Protein AF-A0A7S0TXK6-F1 (afdb_monomer_lite)

Secondary structure (DSSP, 8-state):
--TT-HHHHHHHHHHHHHHHGGG-STTTGGGTHHHHHHHHHHHHHTT-S-HHHHHHHHHHHHHHHHHTT-HHHHHHHHHHHHH------TTT-BTTB-TTHHHHHHHHHHHHHHH-SS---SSHHHHHHHHHHHHHH--SHHHHHHHHHHHHHHHHTS-SS----GGGS-PPSSS----HHHHHHHHHHHHHHHHHHHHHHHHHTT-HHHHHHTT-

Radius of gyration: 19.56 Å; chains: 1; bounding box: 46×34×60 Å

pLDDT: mean 80.35, std 15.31, range [40.53, 96.5]

Sequence (216 aa):
AGGDDPDVVHQVSALAWNLALPVMQPNIRKKAKRVLQSCAKALEDIFSPMHQLRAHLHLEVARCDVADDLYAAASSQVSKGLALDYEADPESVVEYRRPLDKHLNPLQKKLSMKMSLYAAPERPEDKAMLVIEQAREAKEPTLRGTLLERAVGMLIKVGPAADRPAEEIKTPELKEEVDPVFLERGVRKERAMLWADIALISWRSHLSRITRQAAE

Organism: Hemiselmis andersenii (NCBI:txid464988)

Foldseek 3Di:
DCLPPVVVLVVQLVVLVVVLVVQLPLVRLLVSLVVLVVSLVSCVVNVHLVLVSNLVSLLSNLSNCVVVVVLVSSLVSLVSSVPGDDDADPVCQDLVDGNSSVVSVVSNLVSVVSPCPDDDDPDLLSVLVVLLVVLVVDPDLVSNVVSLVVSLVSLVPDDQQDDDDPVPPPPPPPDDDDDVVSSNVVSVVSSLVSLVSSLVSCVVSVVVVSNVSSVD

InterPro domains:
  IPR039586 Cilia- and flagella-associated protein 46 [PTHR15977] (5-142)

Structure (mmCIF, N/CA/C/O backbone):
data_AF-A0A7S0TXK6-F1
#
_entry.id   AF-A0A7S0TXK6-F1
#
loop_
_atom_site.group_PDB
_atom_site.id
_atom_site.type_symbol
_atom_site.label_atom_id
_atom_site.label_alt_id
_atom_site.label_comp_id
_atom_site.label_asym_id
_atom_site.label_entity_id
_atom_site.label_seq_id
_atom_site.pdbx_PDB_ins_code
_atom_site.Cartn_x
_atom_site.Cartn_y
_atom_site.Cartn_z
_atom_site.occupancy
_atom_site.B_iso_or_equiv
_atom_site.auth_seq_id
_atom_site.auth_comp_id
_atom_site.auth_asym_id
_atom_site.auth_atom_id
_atom_site.pdbx_PDB_model_num
ATOM 1 N N . ALA A 1 1 ? 8.865 -11.551 -34.795 1.00 40.53 1 ALA A N 1
ATOM 2 C CA . ALA A 1 1 ? 8.458 -10.170 -34.475 1.00 40.53 1 ALA A CA 1
ATOM 3 C C . ALA A 1 1 ? 7.902 -10.213 -33.060 1.00 40.53 1 ALA A C 1
ATOM 5 O O . ALA A 1 1 ? 6.790 -10.669 -32.875 1.00 40.53 1 ALA A O 1
ATOM 6 N N . GLY A 1 2 ? 8.706 -10.097 -32.013 1.00 47.16 2 GLY A N 1
ATOM 7 C CA . GLY A 1 2 ? 9.560 -8.961 -31.666 1.00 47.16 2 GLY A CA 1
ATOM 8 C C . GLY A 1 2 ? 9.078 -8.481 -30.293 1.00 47.16 2 GLY A C 1
ATOM 9 O O . GLY A 1 2 ? 8.601 -7.366 -30.173 1.00 47.16 2 GLY A O 1
ATOM 10 N N . GLY A 1 3 ? 9.052 -9.391 -29.310 1.00 51.53 3 GLY A N 1
ATOM 11 C CA . GLY A 1 3 ? 8.580 -9.103 -27.947 1.00 51.53 3 GLY A CA 1
ATOM 12 C C . GLY A 1 3 ? 9.578 -8.298 -27.111 1.00 51.53 3 GLY A C 1
ATOM 13 O O . GLY A 1 3 ? 9.233 -7.886 -26.012 1.00 51.53 3 GLY A O 1
ATOM 14 N N . ASP A 1 4 ? 10.772 -8.062 -27.659 1.00 60.31 4 ASP A N 1
ATOM 15 C CA . ASP A 1 4 ? 11.868 -7.327 -27.025 1.00 60.31 4 ASP A CA 1
ATOM 16 C C . ASP A 1 4 ? 11.974 -5.876 -27.514 1.00 60.31 4 ASP A C 1
ATOM 18 O O . ASP A 1 4 ? 12.939 -5.198 -27.180 1.00 60.31 4 ASP A O 1
ATOM 22 N N . ASP A 1 5 ? 11.024 -5.393 -28.326 1.00 86.75 5 ASP A N 1
ATOM 23 C CA . ASP A 1 5 ? 10.971 -3.973 -28.673 1.00 86.75 5 ASP A CA 1
ATOM 24 C C . ASP A 1 5 ? 10.485 -3.179 -27.443 1.00 86.75 5 ASP A C 1
ATOM 26 O O . ASP A 1 5 ? 9.323 -3.345 -27.036 1.00 86.75 5 ASP A O 1
ATOM 30 N N . PRO A 1 6 ? 11.338 -2.334 -26.825 1.00 89.06 6 PRO A N 1
ATOM 31 C CA . PRO A 1 6 ? 10.972 -1.575 -25.633 1.00 89.06 6 PRO A CA 1
ATOM 32 C C . PRO A 1 6 ? 9.721 -0.720 -25.850 1.00 89.06 6 PRO A C 1
ATOM 34 O O . PRO A 1 6 ? 8.909 -0.577 -24.934 1.00 89.06 6 PRO A O 1
ATOM 37 N N . ASP A 1 7 ? 9.511 -0.211 -27.067 1.00 91.06 7 ASP A N 1
ATOM 38 C CA . ASP A 1 7 ? 8.360 0.631 -27.390 1.00 91.06 7 ASP A CA 1
ATOM 39 C C . ASP A 1 7 ? 7.051 -0.158 -27.359 1.00 91.06 7 ASP A C 1
ATOM 41 O O . ASP A 1 7 ? 6.032 0.331 -26.862 1.00 91.06 7 ASP A O 1
ATOM 45 N N . VAL A 1 8 ? 7.080 -1.415 -27.807 1.00 92.75 8 VAL A N 1
ATOM 46 C CA . VAL A 1 8 ? 5.922 -2.311 -27.727 1.00 92.75 8 VAL A CA 1
ATOM 47 C C . VAL A 1 8 ? 5.604 -2.627 -26.267 1.00 92.75 8 VAL A C 1
ATOM 49 O O . VAL A 1 8 ? 4.441 -2.557 -25.864 1.00 92.75 8 VAL A O 1
ATOM 52 N N . VAL A 1 9 ? 6.618 -2.912 -25.443 1.00 94.31 9 VAL A N 1
ATOM 53 C CA . VAL A 1 9 ? 6.431 -3.179 -24.006 1.00 94.31 9 VAL A CA 1
ATOM 54 C C . VAL A 1 9 ? 5.837 -1.963 -23.290 1.00 94.31 9 VAL A C 1
ATOM 56 O O . VAL A 1 9 ? 4.902 -2.116 -22.494 1.00 94.31 9 VAL A O 1
ATOM 59 N N . HIS A 1 10 ? 6.316 -0.756 -23.601 1.00 95.12 10 HIS A N 1
ATOM 60 C CA . HIS A 1 10 ? 5.776 0.497 -23.075 1.00 95.12 10 HIS A CA 1
ATOM 61 C C . HIS A 1 10 ? 4.300 0.689 -23.445 1.00 95.12 10 HIS A C 1
ATOM 63 O O . HIS A 1 10 ? 3.461 0.891 -22.562 1.00 95.12 10 HIS A O 1
ATOM 69 N N . GLN A 1 11 ? 3.959 0.572 -24.732 1.00 94.81 11 GLN A N 1
ATOM 70 C CA . GLN A 1 11 ? 2.591 0.767 -25.221 1.00 94.81 11 GLN A CA 1
ATOM 71 C C . GLN A 1 11 ? 1.622 -0.263 -24.640 1.00 94.81 11 GLN A C 1
ATOM 73 O O . GLN A 1 11 ? 0.558 0.100 -24.136 1.00 94.81 11 GLN A O 1
ATOM 78 N N . VAL A 1 12 ? 1.997 -1.546 -24.662 1.00 95.31 12 VAL A N 1
ATOM 79 C CA . VAL A 1 12 ? 1.166 -2.629 -24.123 1.00 95.31 12 VAL A CA 1
ATOM 80 C C . VAL A 1 12 ? 0.936 -2.434 -22.630 1.00 95.31 12 VAL A C 1
ATOM 82 O O . VAL A 1 12 ? -0.191 -2.591 -22.166 1.00 95.31 12 VAL A O 1
ATOM 85 N N . SER A 1 13 ? 1.964 -2.041 -21.875 1.00 95.81 13 SER A N 1
ATOM 86 C CA . SER A 1 13 ? 1.829 -1.817 -20.434 1.00 95.81 13 SER A CA 1
ATOM 87 C C . SER A 1 13 ? 0.944 -0.613 -20.108 1.00 95.81 13 SER A C 1
ATOM 89 O O . SER A 1 13 ? 0.106 -0.700 -19.208 1.00 95.81 13 SER A O 1
ATOM 91 N N . ALA A 1 14 ? 1.063 0.485 -20.860 1.00 95.88 14 ALA A N 1
ATOM 92 C CA . ALA A 1 14 ? 0.196 1.653 -20.706 1.00 95.88 14 ALA A CA 1
ATOM 93 C C . ALA A 1 14 ? -1.269 1.331 -21.055 1.00 95.88 14 ALA A C 1
ATOM 95 O O . ALA A 1 14 ? -2.188 1.692 -20.316 1.00 95.88 14 ALA A O 1
ATOM 96 N N . LEU A 1 15 ? -1.501 0.593 -22.146 1.00 95.50 15 LEU A N 1
ATOM 97 C CA . LEU A 1 15 ? -2.835 0.132 -22.538 1.00 95.50 15 LEU A CA 1
ATOM 98 C C . LEU A 1 15 ? -3.430 -0.822 -21.500 1.00 95.50 15 LEU A C 1
ATOM 100 O O . LEU A 1 15 ? -4.584 -0.657 -21.108 1.00 95.50 15 LEU A O 1
ATOM 104 N N . ALA A 1 16 ? -2.646 -1.788 -21.021 1.00 94.94 16 ALA A N 1
ATOM 105 C CA . ALA A 1 16 ? -3.070 -2.730 -19.993 1.00 94.94 16 ALA A CA 1
ATOM 106 C C . ALA A 1 16 ? -3.476 -2.015 -18.699 1.00 94.94 16 ALA A C 1
ATOM 108 O O . ALA A 1 16 ? -4.497 -2.362 -18.107 1.00 94.94 16 ALA A O 1
ATOM 109 N N . TRP A 1 17 ? -2.724 -0.989 -18.289 1.00 95.94 17 TRP A N 1
ATOM 110 C CA . TRP A 1 17 ? -3.083 -0.150 -17.148 1.00 95.94 17 TRP A CA 1
ATOM 111 C C . TRP A 1 17 ? -4.426 0.557 -17.357 1.00 95.94 17 TRP A C 1
ATOM 113 O O . TRP A 1 17 ? -5.322 0.424 -16.522 1.00 95.94 17 TRP A O 1
ATOM 123 N N . ASN A 1 18 ? -4.607 1.229 -18.496 1.00 94.81 18 ASN A N 1
ATOM 124 C CA . ASN A 1 18 ? -5.843 1.952 -18.806 1.00 94.81 18 ASN A CA 1
ATOM 125 C C . ASN A 1 18 ? -7.066 1.023 -18.867 1.00 94.81 18 ASN A C 1
ATOM 127 O O . ASN A 1 18 ? -8.121 1.350 -18.324 1.00 94.81 18 ASN A O 1
ATOM 131 N N . LEU A 1 19 ? -6.917 -0.163 -19.464 1.00 92.38 19 LEU A N 1
ATOM 132 C CA . LEU A 1 19 ? -7.968 -1.185 -19.515 1.00 92.38 19 LEU A CA 1
ATOM 133 C C . LEU A 1 19 ? -8.274 -1.791 -18.141 1.00 92.38 19 LEU A C 1
ATOM 135 O O . LEU A 1 19 ? -9.387 -2.264 -17.910 1.00 92.38 19 LEU A O 1
ATOM 139 N N . ALA A 1 20 ? -7.307 -1.783 -17.224 1.00 91.75 20 ALA A N 1
ATOM 140 C CA . ALA A 1 20 ? -7.488 -2.307 -15.881 1.00 91.75 20 ALA A CA 1
ATOM 141 C C . ALA A 1 20 ? -8.202 -1.323 -14.936 1.00 91.75 20 ALA A C 1
ATOM 143 O O . ALA A 1 20 ? -8.824 -1.783 -13.978 1.00 91.75 20 ALA A O 1
ATOM 144 N N . LEU A 1 21 ? -8.176 -0.006 -15.192 1.00 90.62 21 LEU A N 1
ATOM 145 C CA . LEU A 1 21 ? -8.776 1.008 -14.304 1.00 90.62 21 LEU A CA 1
ATOM 146 C C . LEU A 1 21 ? -10.229 0.692 -13.883 1.00 90.62 21 LEU A C 1
ATOM 148 O O . LEU A 1 21 ? -10.510 0.733 -12.681 1.00 90.62 21 LEU A O 1
ATOM 152 N N . PRO A 1 22 ? -11.155 0.298 -14.787 1.00 86.62 22 PRO A N 1
ATOM 153 C CA . PRO A 1 22 ? -12.538 -0.001 -14.406 1.00 86.62 22 PRO A CA 1
ATOM 154 C C . PRO A 1 22 ? -12.667 -1.223 -13.489 1.00 86.62 22 PRO A C 1
ATOM 156 O O . PRO A 1 22 ? -13.607 -1.319 -12.699 1.00 86.62 22 PRO A O 1
ATOM 159 N N . VAL A 1 23 ? -11.725 -2.167 -13.577 1.00 86.50 23 VAL A N 1
ATOM 160 C CA . VAL A 1 23 ? -11.752 -3.428 -12.825 1.00 86.50 23 VAL A CA 1
ATOM 161 C C . VAL A 1 23 ? -10.917 -3.386 -11.543 1.00 86.50 23 VAL A C 1
ATOM 163 O O . VAL A 1 23 ? -10.874 -4.378 -10.825 1.00 86.50 23 VAL A O 1
ATOM 166 N N . MET A 1 24 ? -10.314 -2.247 -11.186 1.00 82.62 24 MET A N 1
ATOM 167 C CA . MET A 1 24 ? -9.558 -2.071 -9.930 1.00 82.62 24 MET A CA 1
ATOM 168 C C . MET A 1 24 ? -10.437 -1.931 -8.672 1.00 82.62 24 MET A C 1
ATOM 170 O O . MET A 1 24 ? -9.929 -1.696 -7.567 1.00 82.62 24 MET A O 1
ATOM 174 N N . GLN A 1 25 ? -11.753 -2.104 -8.804 1.00 83.31 25 GLN A N 1
ATOM 175 C CA . GLN A 1 25 ? -12.687 -2.134 -7.680 1.00 83.31 25 GLN A CA 1
ATOM 176 C C . GLN A 1 25 ? -12.426 -3.358 -6.774 1.00 83.31 25 GLN A C 1
ATOM 178 O O . GLN A 1 25 ? -12.105 -4.435 -7.284 1.00 83.31 25 GLN A O 1
ATOM 183 N N . PRO A 1 26 ? -12.577 -3.249 -5.436 1.00 76.56 26 PRO A N 1
ATOM 184 C CA . PRO A 1 26 ? -12.181 -4.303 -4.489 1.00 76.56 26 PRO A CA 1
ATOM 185 C C . PRO A 1 26 ? -12.750 -5.704 -4.772 1.00 76.56 26 PRO A C 1
ATOM 187 O O . PRO A 1 26 ? -12.101 -6.703 -4.484 1.00 76.56 26 PRO A O 1
ATOM 190 N N . ASN A 1 27 ? -13.946 -5.784 -5.352 1.00 79.50 27 ASN A N 1
ATOM 191 C CA . ASN A 1 27 ? -14.666 -7.018 -5.674 1.00 79.50 27 ASN A CA 1
ATOM 192 C C . ASN A 1 27 ? -14.184 -7.721 -6.958 1.00 79.50 27 ASN A C 1
ATOM 194 O O . ASN A 1 27 ? -14.439 -8.912 -7.120 1.00 79.50 27 ASN A O 1
ATOM 198 N N . ILE A 1 28 ? -13.510 -7.016 -7.872 1.00 86.00 28 ILE A N 1
ATOM 199 C CA . ILE A 1 28 ? -13.083 -7.564 -9.174 1.00 86.00 28 ILE A CA 1
ATOM 200 C C . ILE A 1 28 ? -11.598 -7.345 -9.492 1.00 86.00 28 ILE A C 1
ATOM 202 O O . ILE A 1 28 ? -11.114 -7.897 -10.482 1.00 86.00 28 ILE A O 1
ATOM 206 N N . ARG A 1 29 ? -10.847 -6.658 -8.617 1.00 87.06 29 ARG A N 1
ATOM 207 C CA . ARG A 1 29 ? -9.416 -6.340 -8.789 1.00 87.06 29 ARG A CA 1
ATOM 208 C C . ARG A 1 29 ? -8.547 -7.552 -9.129 1.00 87.06 29 ARG A C 1
ATOM 210 O O . ARG A 1 29 ? -7.655 -7.455 -9.969 1.00 87.06 29 ARG A O 1
ATOM 217 N N . LYS A 1 30 ? -8.854 -8.723 -8.557 1.00 86.12 30 LYS A N 1
ATOM 218 C CA . LYS A 1 30 ? -8.112 -9.975 -8.804 1.00 86.12 30 LYS A CA 1
ATOM 219 C C . LYS A 1 30 ? -8.076 -10.378 -10.284 1.00 86.12 30 LYS A C 1
ATOM 221 O O . LYS A 1 30 ? -7.122 -11.023 -10.707 1.00 86.12 30 LYS A O 1
ATOM 226 N N . LYS A 1 31 ? -9.065 -9.963 -11.090 1.00 88.75 31 LYS A N 1
ATOM 227 C CA . LYS A 1 31 ? -9.114 -10.254 -12.534 1.00 88.75 31 LYS A CA 1
ATOM 228 C C . LYS A 1 31 ? -7.965 -9.601 -13.306 1.00 88.75 31 LYS A C 1
ATOM 230 O O . LYS A 1 31 ? -7.489 -10.180 -14.276 1.00 88.75 31 LYS A O 1
ATOM 235 N N . ALA A 1 32 ? -7.502 -8.432 -12.864 1.00 89.81 32 ALA A N 1
ATOM 236 C CA . ALA A 1 32 ? -6.408 -7.711 -13.510 1.00 89.81 32 ALA A CA 1
ATOM 237 C C . ALA A 1 32 ? -5.019 -8.154 -13.021 1.00 89.81 32 ALA A C 1
ATOM 239 O O . ALA A 1 32 ? -4.035 -7.916 -13.716 1.00 89.81 32 ALA A O 1
ATOM 240 N N . LYS A 1 33 ? -4.928 -8.833 -11.864 1.00 92.75 33 LYS A N 1
ATOM 241 C CA . LYS A 1 33 ? -3.663 -9.165 -11.181 1.00 92.75 33 LYS A CA 1
ATOM 242 C C . LYS A 1 33 ? -2.607 -9.745 -12.118 1.00 92.75 33 LYS A C 1
ATOM 244 O O . LYS A 1 33 ? -1.505 -9.216 -12.188 1.00 92.75 33 LYS A O 1
ATOM 249 N N . ARG A 1 34 ? -2.948 -10.815 -12.848 1.00 94.06 34 ARG A N 1
ATOM 250 C CA . ARG A 1 34 ? -1.996 -11.517 -13.724 1.00 94.06 34 ARG A CA 1
ATOM 251 C C . ARG A 1 34 ? -1.443 -10.589 -14.807 1.00 94.06 34 ARG A C 1
ATOM 253 O O . ARG A 1 34 ? -0.238 -10.568 -15.012 1.00 94.06 34 ARG A O 1
ATOM 260 N N . VAL A 1 35 ? -2.311 -9.816 -15.460 1.00 94.06 35 VAL A N 1
ATOM 261 C CA . VAL A 1 35 ? -1.911 -8.885 -16.526 1.00 94.06 35 VAL A CA 1
ATOM 262 C C . VAL A 1 35 ? -1.017 -7.782 -15.961 1.00 94.06 35 VAL A C 1
ATOM 264 O O . VAL A 1 35 ? 0.070 -7.557 -16.481 1.00 94.06 35 VAL A O 1
ATOM 267 N N . LEU A 1 36 ? -1.421 -7.155 -14.852 1.00 95.25 36 LEU A N 1
ATOM 268 C CA . LEU A 1 36 ? -0.648 -6.080 -14.221 1.00 95.25 36 LEU A CA 1
ATOM 269 C C . LEU A 1 36 ? 0.716 -6.568 -13.718 1.00 95.25 36 LEU A C 1
ATOM 271 O O . LEU A 1 36 ? 1.714 -5.874 -13.884 1.00 95.25 36 LEU A O 1
ATOM 275 N N . GLN A 1 37 ? 0.777 -7.778 -13.157 1.00 95.94 37 GLN A N 1
ATOM 276 C CA . GLN A 1 37 ? 2.026 -8.393 -12.714 1.00 95.94 37 GLN A CA 1
ATOM 277 C C . GLN A 1 37 ? 2.963 -8.695 -13.892 1.00 95.94 37 GLN A C 1
ATOM 279 O O . GLN A 1 37 ? 4.165 -8.460 -13.783 1.00 95.94 37 GLN A O 1
ATOM 284 N N . SER A 1 38 ? 2.428 -9.175 -15.020 1.00 96.19 38 SER A N 1
ATOM 285 C CA . SER A 1 38 ? 3.204 -9.379 -16.248 1.00 96.19 38 SER A CA 1
ATOM 286 C C . SER A 1 38 ? 3.741 -8.064 -16.816 1.00 96.19 38 SER A C 1
ATOM 288 O O . SER A 1 38 ? 4.917 -8.009 -17.159 1.00 96.19 38 SER A O 1
ATOM 290 N N . CYS A 1 39 ? 2.932 -7.000 -16.858 1.00 96.44 39 CYS A N 1
ATOM 291 C CA . CYS A 1 39 ? 3.381 -5.675 -17.301 1.00 96.44 39 CYS A CA 1
ATOM 292 C C . CYS A 1 39 ? 4.456 -5.093 -16.375 1.00 96.44 39 CYS A C 1
ATOM 294 O O . CYS A 1 39 ? 5.466 -4.594 -16.856 1.00 96.44 39 CYS A O 1
ATOM 296 N N . ALA A 1 40 ? 4.276 -5.199 -15.052 1.00 95.88 40 ALA A N 1
ATOM 297 C CA . ALA A 1 40 ? 5.272 -4.738 -14.086 1.00 95.88 40 ALA A CA 1
ATOM 298 C C . ALA A 1 40 ? 6.618 -5.435 -14.305 1.00 95.88 40 ALA A C 1
ATOM 300 O O . ALA A 1 40 ? 7.647 -4.771 -14.379 1.00 95.88 40 ALA A O 1
ATOM 301 N N . LYS A 1 41 ? 6.595 -6.764 -14.472 1.00 96.38 41 LYS A N 1
ATOM 302 C CA . LYS A 1 41 ? 7.795 -7.553 -14.750 1.00 96.38 41 LYS A CA 1
ATOM 303 C C . LYS A 1 41 ? 8.435 -7.178 -16.090 1.00 96.38 41 LYS A C 1
ATOM 305 O O . LYS A 1 41 ? 9.630 -6.937 -16.121 1.00 96.38 41 LYS A O 1
ATOM 310 N N . ALA A 1 42 ? 7.659 -7.075 -17.167 1.00 95.88 42 ALA A N 1
ATOM 311 C CA . ALA A 1 42 ? 8.200 -6.721 -18.479 1.00 95.88 42 ALA A CA 1
ATOM 312 C C . ALA A 1 42 ? 8.875 -5.337 -18.468 1.00 95.88 42 ALA A C 1
ATOM 314 O O . ALA A 1 42 ? 9.951 -5.177 -19.032 1.00 95.88 42 ALA A O 1
ATOM 315 N N . LEU A 1 43 ? 8.282 -4.356 -17.776 1.00 95.88 43 LEU A N 1
ATOM 316 C CA . LEU A 1 43 ? 8.875 -3.027 -17.599 1.00 95.88 43 LEU A CA 1
ATOM 317 C C . LEU A 1 43 ? 10.123 -3.041 -16.700 1.00 95.88 43 LEU A C 1
ATOM 319 O O . LEU A 1 43 ? 11.024 -2.230 -16.910 1.00 95.88 43 LEU A O 1
ATOM 323 N N . GLU A 1 44 ? 10.182 -3.920 -15.695 1.00 95.06 44 GLU A N 1
ATOM 324 C CA . GLU A 1 44 ? 11.393 -4.152 -14.896 1.00 95.06 44 GLU A CA 1
ATOM 325 C C . GLU A 1 44 ? 12.518 -4.761 -15.742 1.00 95.06 44 GLU A C 1
ATOM 327 O O . GLU A 1 44 ? 13.639 -4.261 -15.686 1.00 95.06 44 GLU A O 1
ATOM 332 N N . ASP A 1 45 ? 12.213 -5.790 -16.539 1.00 95.69 45 ASP A N 1
ATOM 333 C CA . ASP A 1 45 ? 13.187 -6.552 -17.330 1.00 95.69 45 ASP A CA 1
ATOM 334 C C . ASP A 1 45 ? 13.900 -5.669 -18.377 1.00 95.69 45 ASP A C 1
ATOM 336 O O . ASP A 1 45 ? 15.084 -5.865 -18.647 1.00 95.69 45 ASP A O 1
ATOM 340 N N . ILE A 1 46 ? 13.214 -4.650 -18.915 1.00 95.06 46 ILE A N 1
ATOM 341 C CA . ILE A 1 46 ? 13.794 -3.675 -19.859 1.00 95.06 46 ILE A CA 1
ATOM 342 C C . ILE A 1 46 ? 14.348 -2.405 -19.191 1.00 95.06 46 ILE A C 1
ATOM 344 O O . ILE A 1 46 ? 14.687 -1.454 -19.890 1.00 95.06 46 ILE A O 1
ATOM 348 N N . PHE A 1 47 ? 14.395 -2.344 -17.854 1.00 91.81 47 PHE A N 1
ATOM 349 C CA . PHE A 1 47 ? 14.777 -1.142 -17.095 1.00 91.81 47 PHE A CA 1
ATOM 350 C C . PHE A 1 47 ? 14.004 0.119 -17.526 1.00 91.81 47 PHE A C 1
ATOM 352 O O . PHE A 1 47 ? 14.572 1.198 -17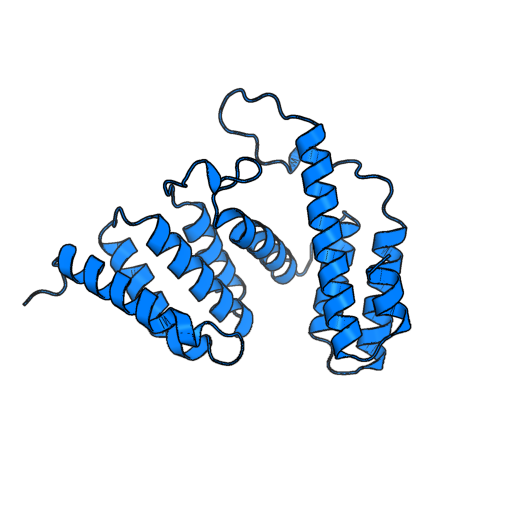.679 1.00 91.81 47 PHE A O 1
ATOM 359 N N . SER A 1 48 ? 12.689 -0.014 -17.727 1.00 93.38 48 SER A N 1
ATOM 360 C CA . SER A 1 48 ? 11.863 1.051 -18.300 1.00 93.38 48 SER A CA 1
ATOM 361 C C . SER A 1 48 ? 11.903 2.339 -17.460 1.00 93.38 48 SER A C 1
ATOM 363 O O . SER A 1 48 ? 11.693 2.266 -16.237 1.00 93.38 48 SER A O 1
ATOM 365 N N . PRO A 1 49 ? 12.054 3.516 -18.103 1.00 92.12 49 PRO A N 1
ATOM 366 C CA . PRO A 1 49 ? 12.040 4.816 -17.434 1.00 92.12 49 PRO A CA 1
ATOM 367 C C . PRO A 1 49 ? 10.633 5.260 -17.000 1.00 92.12 49 PRO A C 1
ATOM 369 O O . PRO A 1 49 ? 10.483 6.304 -16.373 1.00 92.12 49 PRO A O 1
ATOM 372 N N . MET A 1 50 ? 9.577 4.491 -17.300 1.00 92.81 50 MET A N 1
ATOM 373 C CA . MET A 1 50 ? 8.198 4.797 -16.896 1.00 92.81 50 MET A CA 1
ATOM 374 C C . MET A 1 50 ? 7.960 4.510 -15.401 1.00 92.81 50 MET A C 1
ATOM 376 O O . MET A 1 50 ? 7.094 3.714 -15.027 1.00 92.81 50 MET A O 1
ATOM 380 N N . HIS A 1 51 ? 8.740 5.145 -14.524 1.00 93.19 51 HIS A N 1
ATOM 381 C CA . HIS A 1 51 ? 8.747 4.894 -13.081 1.00 93.19 51 HIS A CA 1
ATOM 382 C C . HIS A 1 51 ? 7.371 5.100 -12.438 1.00 93.19 51 HIS A C 1
ATOM 384 O O . HIS A 1 51 ? 6.964 4.294 -11.604 1.00 93.19 51 HIS A O 1
ATOM 390 N N . GLN A 1 52 ? 6.610 6.112 -12.869 1.00 92.81 52 GLN A N 1
ATOM 391 C CA . GLN A 1 52 ? 5.272 6.367 -12.331 1.00 92.81 52 GLN A CA 1
ATOM 392 C C . GLN A 1 52 ? 4.308 5.211 -12.640 1.00 92.81 52 GLN A C 1
ATOM 394 O O . GLN A 1 52 ? 3.625 4.708 -11.746 1.00 92.81 52 GLN A O 1
ATOM 399 N N . LEU A 1 53 ? 4.283 4.743 -13.895 1.00 94.50 53 LEU A N 1
ATOM 400 C CA . LEU A 1 53 ? 3.461 3.604 -14.312 1.00 94.50 53 LEU A CA 1
ATOM 401 C C . LEU A 1 53 ? 3.871 2.329 -13.569 1.00 94.50 53 LEU A C 1
ATOM 403 O O . LEU A 1 53 ? 3.017 1.596 -13.074 1.00 94.50 53 LEU A O 1
ATOM 407 N N . ARG A 1 54 ? 5.176 2.081 -13.436 1.00 95.31 54 ARG A N 1
ATOM 408 C CA . ARG A 1 54 ? 5.702 0.937 -12.680 1.00 95.31 54 ARG A CA 1
ATOM 409 C C . ARG A 1 54 ? 5.270 0.989 -11.212 1.00 95.31 54 ARG A C 1
ATOM 411 O O . ARG A 1 54 ? 4.787 -0.012 -10.688 1.00 95.31 54 ARG A O 1
ATOM 418 N N . ALA A 1 55 ? 5.344 2.151 -10.566 1.00 94.75 55 ALA A N 1
ATOM 419 C CA . ALA A 1 55 ? 4.904 2.326 -9.183 1.00 94.75 55 ALA A CA 1
ATOM 420 C C . ALA A 1 55 ? 3.388 2.095 -9.024 1.00 94.75 55 ALA A C 1
ATOM 422 O O . ALA A 1 55 ? 2.959 1.437 -8.072 1.00 94.75 55 ALA A O 1
ATOM 423 N N . HIS A 1 56 ? 2.578 2.555 -9.984 1.00 94.00 56 HIS A N 1
ATOM 424 C CA . HIS A 1 56 ? 1.145 2.254 -10.052 1.00 94.00 56 HIS A CA 1
ATOM 425 C C . HIS A 1 56 ? 0.867 0.748 -10.164 1.00 94.00 56 HIS A C 1
ATOM 427 O O . HIS A 1 56 ? 0.043 0.213 -9.417 1.00 94.00 56 HIS A O 1
ATOM 433 N N . LEU A 1 57 ? 1.579 0.057 -11.058 1.00 95.69 57 LEU A N 1
ATOM 434 C CA . LEU A 1 57 ? 1.451 -1.387 -11.244 1.00 95.69 57 LEU A CA 1
ATOM 435 C C . LEU A 1 57 ? 1.819 -2.148 -9.965 1.00 95.69 57 LEU A C 1
ATOM 437 O O . LEU A 1 57 ? 1.041 -2.988 -9.515 1.00 95.69 57 LEU A O 1
ATOM 441 N N . HIS A 1 58 ? 2.946 -1.816 -9.330 1.00 96.50 58 HIS A N 1
ATOM 442 C CA . HIS A 1 58 ? 3.355 -2.426 -8.063 1.00 96.50 58 HIS A CA 1
ATOM 443 C C . HIS A 1 58 ? 2.330 -2.207 -6.945 1.00 96.50 58 HIS A C 1
ATOM 445 O O . HIS A 1 58 ? 2.001 -3.152 -6.225 1.00 96.50 58 HIS A O 1
ATOM 451 N N . LEU A 1 59 ? 1.778 -0.995 -6.817 1.00 95.06 59 LEU A N 1
ATOM 452 C CA . LEU A 1 59 ? 0.743 -0.696 -5.825 1.00 95.06 59 LEU A CA 1
ATOM 453 C C . LEU A 1 59 ? -0.513 -1.556 -6.034 1.00 95.06 59 LEU A C 1
ATOM 455 O O . LEU A 1 59 ? -1.057 -2.101 -5.070 1.00 95.06 59 LEU A O 1
ATOM 459 N N . GLU A 1 60 ? -0.983 -1.696 -7.275 1.00 94.62 60 GLU A N 1
ATOM 460 C CA . GLU A 1 60 ? -2.181 -2.490 -7.564 1.00 94.62 60 GLU A CA 1
ATOM 461 C C . GLU A 1 60 ? -1.945 -3.999 -7.439 1.00 94.62 60 GLU A C 1
ATOM 463 O O . GLU A 1 60 ? -2.809 -4.708 -6.913 1.00 94.62 60 GLU A O 1
ATOM 468 N N . VAL A 1 61 ? -0.771 -4.506 -7.828 1.00 95.19 61 VAL A N 1
ATOM 469 C CA . VAL A 1 61 ? -0.406 -5.914 -7.597 1.00 95.19 61 VAL A CA 1
ATOM 470 C C . VAL A 1 61 ? -0.314 -6.198 -6.095 1.00 95.19 61 VAL A C 1
ATOM 472 O O . VAL A 1 61 ? -0.918 -7.166 -5.634 1.00 95.19 61 VAL A O 1
ATOM 475 N N . ALA A 1 62 ? 0.311 -5.315 -5.306 1.00 95.00 62 ALA A N 1
ATOM 476 C CA . ALA A 1 62 ? 0.365 -5.447 -3.848 1.00 95.00 62 ALA A CA 1
ATOM 477 C C . ALA A 1 62 ? -1.036 -5.492 -3.220 1.00 95.00 62 ALA A C 1
ATOM 479 O O . ALA A 1 62 ? -1.312 -6.302 -2.337 1.00 95.00 62 ALA A O 1
ATOM 480 N N . ARG A 1 63 ? -1.957 -4.651 -3.704 1.00 92.38 63 ARG A N 1
ATOM 481 C CA . ARG A 1 63 ? -3.363 -4.656 -3.278 1.00 92.38 63 ARG A CA 1
ATOM 482 C C . ARG A 1 63 ? -4.085 -5.959 -3.624 1.00 92.38 63 ARG A C 1
ATOM 484 O O . ARG A 1 63 ? -4.983 -6.353 -2.879 1.00 92.38 63 ARG A O 1
ATOM 491 N N . CYS A 1 64 ? -3.736 -6.608 -4.735 1.00 92.31 64 CYS A N 1
ATOM 492 C CA . CYS A 1 64 ? -4.254 -7.935 -5.070 1.00 92.31 64 CYS A CA 1
ATOM 493 C C . CYS A 1 64 ? -3.689 -9.005 -4.134 1.00 92.31 64 CYS A C 1
ATOM 495 O O . CYS A 1 64 ? -4.456 -9.808 -3.617 1.00 92.31 64 CYS A O 1
ATOM 497 N N . ASP A 1 65 ? -2.377 -8.988 -3.889 1.00 93.12 65 ASP A N 1
ATOM 498 C CA . ASP A 1 65 ? -1.705 -9.932 -2.990 1.00 93.12 65 ASP A CA 1
ATOM 499 C C . ASP A 1 65 ? -2.240 -9.840 -1.557 1.00 93.12 65 ASP A C 1
ATOM 501 O O . ASP A 1 65 ? -2.490 -10.865 -0.933 1.00 93.12 65 ASP A O 1
ATOM 505 N N . VAL A 1 66 ? -2.521 -8.629 -1.062 1.00 90.56 66 VAL A N 1
ATOM 506 C CA . VAL A 1 66 ? -3.192 -8.415 0.234 1.00 90.56 66 VAL A CA 1
ATOM 507 C C . VAL A 1 66 ? -4.576 -9.059 0.261 1.00 90.56 66 VAL A C 1
ATOM 509 O O . VAL A 1 66 ? -4.952 -9.645 1.266 1.00 90.56 66 VAL A O 1
ATOM 512 N N . ALA A 1 67 ? -5.336 -8.968 -0.832 1.00 87.94 67 ALA A N 1
ATOM 513 C CA . ALA A 1 67 ? -6.657 -9.589 -0.929 1.00 87.94 67 ALA A CA 1
ATOM 514 C C . ALA A 1 67 ? -6.602 -11.124 -1.073 1.00 87.94 67 ALA A C 1
ATOM 516 O O . ALA A 1 67 ? -7.645 -11.776 -0.983 1.00 87.94 67 ALA A O 1
ATOM 517 N N . ASP A 1 68 ? -5.423 -11.684 -1.352 1.00 88.06 68 ASP A N 1
ATOM 518 C CA . ASP A 1 68 ? -5.135 -13.121 -1.413 1.00 88.06 68 ASP A CA 1
ATOM 519 C C . ASP A 1 68 ? -4.378 -13.618 -0.161 1.00 88.06 68 ASP A C 1
ATOM 521 O O . ASP A 1 68 ? -3.917 -14.755 -0.150 1.00 88.06 68 ASP A O 1
ATOM 525 N N . ASP A 1 69 ? -4.210 -12.774 0.866 1.00 88.19 69 ASP A N 1
ATOM 526 C CA . ASP A 1 69 ? -3.420 -13.047 2.080 1.00 88.19 69 ASP A CA 1
ATOM 527 C C . ASP A 1 69 ? -1.939 -13.406 1.817 1.00 88.19 69 ASP A C 1
ATOM 529 O O . ASP A 1 69 ? -1.240 -13.979 2.654 1.00 88.19 69 ASP A O 1
ATOM 533 N N . LEU A 1 70 ? -1.406 -13.005 0.658 1.00 90.25 70 LEU A N 1
ATOM 534 C CA . LEU A 1 70 ? -0.011 -13.204 0.255 1.00 90.25 70 LEU A CA 1
ATOM 535 C C . LEU A 1 70 ? 0.870 -12.036 0.730 1.00 90.25 70 LEU A C 1
ATOM 537 O O . LEU A 1 70 ? 1.483 -11.325 -0.070 1.00 90.25 70 LEU A O 1
ATOM 541 N N . TYR A 1 71 ? 0.945 -11.813 2.045 1.00 90.56 71 TYR A N 1
ATOM 542 C CA . TYR A 1 71 ? 1.562 -10.603 2.616 1.00 90.56 71 TYR A CA 1
ATOM 543 C C . TYR A 1 71 ? 3.047 -10.416 2.258 1.00 90.56 71 TYR A C 1
ATOM 545 O O . TYR A 1 71 ? 3.476 -9.293 1.995 1.00 90.56 71 TYR A O 1
ATOM 553 N N . ALA A 1 72 ? 3.829 -11.498 2.174 1.00 89.62 72 ALA A N 1
ATOM 554 C CA . ALA A 1 72 ? 5.235 -11.418 1.767 1.00 89.62 72 ALA A CA 1
ATOM 555 C C . ALA A 1 72 ? 5.395 -10.944 0.309 1.00 89.62 72 ALA A C 1
ATOM 557 O O . ALA A 1 72 ? 6.242 -10.095 0.021 1.00 89.62 72 ALA A O 1
ATOM 558 N N . ALA A 1 73 ? 4.542 -11.436 -0.599 1.00 92.31 73 ALA A N 1
ATOM 559 C CA . ALA A 1 73 ? 4.525 -11.002 -1.995 1.00 92.31 73 ALA A CA 1
ATOM 560 C C . ALA A 1 73 ? 4.110 -9.529 -2.102 1.00 92.31 73 ALA A C 1
ATOM 562 O O . ALA A 1 73 ? 4.803 -8.739 -2.746 1.00 92.31 73 ALA A O 1
ATOM 563 N N . ALA A 1 74 ? 3.067 -9.132 -1.366 1.00 94.62 74 ALA A N 1
ATOM 564 C CA . ALA A 1 74 ? 2.638 -7.741 -1.295 1.00 94.62 74 ALA A CA 1
ATOM 565 C C . ALA A 1 74 ? 3.761 -6.813 -0.798 1.00 94.62 74 ALA A C 1
ATOM 567 O O . ALA A 1 74 ? 3.970 -5.743 -1.363 1.00 94.62 74 ALA A O 1
ATOM 568 N N . SER A 1 75 ? 4.518 -7.229 0.223 1.00 92.75 75 SER A N 1
ATOM 569 C CA . SER A 1 75 ? 5.612 -6.431 0.798 1.00 92.75 75 SER A CA 1
ATOM 570 C C . SER A 1 75 ? 6.764 -6.227 -0.190 1.00 92.75 75 SER A C 1
ATOM 572 O O . SER A 1 75 ? 7.313 -5.124 -0.301 1.00 92.75 75 SER A O 1
ATOM 574 N N . SER A 1 76 ? 7.077 -7.258 -0.983 1.00 95.31 76 SER A N 1
ATOM 575 C CA . SER A 1 76 ? 8.047 -7.155 -2.077 1.00 95.31 76 SER A CA 1
ATOM 576 C C . SER A 1 76 ? 7.599 -6.140 -3.134 1.00 95.31 76 SER A C 1
ATOM 578 O O . SER A 1 76 ? 8.380 -5.268 -3.514 1.00 95.31 76 SER A O 1
ATOM 580 N N . GLN A 1 77 ? 6.330 -6.188 -3.552 1.00 96.31 77 GLN A N 1
ATOM 581 C CA . GLN A 1 77 ? 5.770 -5.238 -4.520 1.00 96.31 77 GLN A CA 1
ATOM 582 C C . GLN A 1 77 ? 5.792 -3.799 -3.990 1.00 96.31 77 GLN A C 1
ATOM 584 O O . GLN A 1 77 ? 6.203 -2.886 -4.700 1.00 96.31 77 GLN A O 1
ATOM 589 N N . VAL A 1 78 ? 5.421 -3.584 -2.725 1.00 94.56 78 VAL A N 1
ATOM 590 C CA . VAL A 1 78 ? 5.462 -2.245 -2.113 1.00 94.56 78 VAL A CA 1
ATOM 591 C C . VAL A 1 78 ? 6.885 -1.694 -2.060 1.00 94.56 78 VAL A C 1
ATOM 593 O O . VAL A 1 78 ? 7.100 -0.532 -2.397 1.00 94.56 78 VAL A O 1
ATOM 596 N N . SER A 1 79 ? 7.861 -2.528 -1.694 1.00 94.31 79 SER A N 1
ATOM 597 C CA . SER A 1 79 ? 9.273 -2.130 -1.660 1.00 94.31 79 SER A CA 1
ATOM 598 C C . SER A 1 79 ? 9.788 -1.739 -3.048 1.00 94.31 79 SER A C 1
ATOM 600 O O . SER A 1 79 ? 10.454 -0.716 -3.179 1.00 94.31 79 SER A O 1
ATOM 602 N N . LYS A 1 80 ? 9.410 -2.490 -4.092 1.00 95.25 80 LYS A N 1
ATOM 603 C CA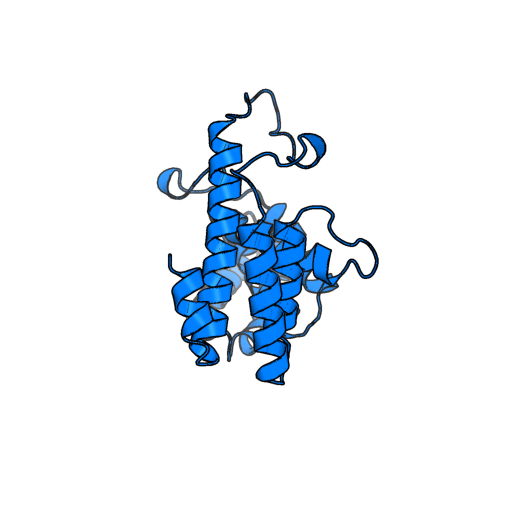 . LYS A 1 80 ? 9.711 -2.149 -5.492 1.00 95.25 80 LYS A CA 1
ATOM 604 C C . LYS A 1 80 ? 9.090 -0.816 -5.905 1.00 95.25 80 LYS A C 1
ATOM 606 O O . LYS A 1 80 ? 9.773 0.013 -6.488 1.00 95.25 80 LYS A O 1
ATOM 611 N N . GLY A 1 81 ? 7.825 -0.582 -5.553 1.00 93.38 81 GLY A N 1
ATOM 612 C CA . GLY A 1 81 ? 7.135 0.678 -5.836 1.00 93.38 81 GLY A CA 1
ATOM 613 C C . GLY A 1 81 ? 7.785 1.894 -5.168 1.00 93.38 81 GLY A C 1
ATOM 614 O O . GLY A 1 81 ? 7.911 2.935 -5.801 1.00 93.38 81 GLY A O 1
ATOM 615 N N . LEU A 1 82 ? 8.227 1.759 -3.912 1.00 91.00 82 LEU A N 1
ATOM 616 C CA . LEU A 1 82 ? 8.892 2.836 -3.163 1.00 91.00 82 LEU A CA 1
ATOM 617 C C . LEU A 1 82 ? 10.314 3.133 -3.660 1.00 91.00 82 LEU A C 1
ATOM 619 O O . LEU A 1 82 ? 10.767 4.269 -3.531 1.00 91.00 82 LEU A O 1
ATOM 623 N N . ALA A 1 83 ? 10.998 2.127 -4.214 1.00 92.25 83 ALA A N 1
ATOM 624 C CA . ALA A 1 83 ? 12.343 2.261 -4.771 1.00 92.25 83 ALA A CA 1
ATOM 625 C C . ALA A 1 83 ? 12.376 2.996 -6.122 1.00 92.25 83 ALA A C 1
ATOM 627 O O . ALA A 1 83 ? 13.449 3.378 -6.581 1.00 92.25 83 ALA A O 1
ATOM 628 N N . LEU A 1 84 ? 11.224 3.181 -6.774 1.00 91.19 84 LEU A N 1
ATOM 629 C CA . LEU A 1 84 ? 11.137 3.904 -8.038 1.00 91.19 84 LEU A CA 1
ATOM 630 C C . LEU A 1 84 ? 11.177 5.404 -7.794 1.00 91.19 84 LEU A C 1
ATOM 632 O O . LEU A 1 84 ? 10.391 5.921 -6.999 1.00 91.19 84 LEU A O 1
ATOM 636 N N . ASP A 1 85 ? 12.047 6.097 -8.524 1.00 86.06 85 ASP A N 1
ATOM 637 C CA . ASP A 1 85 ? 12.115 7.552 -8.501 1.00 86.06 85 ASP A CA 1
ATOM 638 C C . ASP A 1 85 ? 11.316 8.155 -9.652 1.00 86.06 85 ASP A C 1
ATOM 640 O O . ASP A 1 85 ? 11.804 8.312 -10.771 1.00 86.06 85 ASP A O 1
ATOM 644 N N . TYR A 1 86 ? 10.025 8.372 -9.405 1.00 84.75 86 TYR A N 1
ATOM 645 C CA . TYR A 1 86 ? 9.120 8.954 -10.385 1.00 84.75 86 TYR A CA 1
ATOM 646 C C . TYR A 1 86 ? 8.940 10.444 -10.133 1.00 84.75 86 TYR A C 1
ATOM 648 O O . TYR A 1 86 ? 8.714 10.872 -8.999 1.00 84.75 86 TYR A O 1
ATOM 656 N N . GLU A 1 87 ? 8.980 11.212 -11.219 1.00 77.31 87 GLU A N 1
ATOM 657 C CA . GLU A 1 87 ? 8.637 12.625 -11.183 1.00 77.31 87 GLU A CA 1
ATOM 658 C C . GLU A 1 87 ? 7.185 12.789 -10.728 1.00 77.31 87 GLU A C 1
ATOM 660 O O . GLU A 1 87 ? 6.272 12.075 -11.158 1.00 77.31 87 GLU A O 1
ATOM 665 N N . ALA A 1 88 ? 6.988 13.726 -9.812 1.00 74.56 88 ALA A N 1
ATOM 666 C CA . ALA A 1 88 ? 5.684 14.124 -9.332 1.00 74.56 88 ALA A CA 1
ATOM 667 C C . ALA A 1 88 ? 5.480 15.591 -9.684 1.00 74.56 88 ALA A C 1
ATOM 669 O O . ALA A 1 88 ? 6.371 16.412 -9.475 1.00 74.56 88 ALA A O 1
ATOM 670 N N . ASP A 1 89 ? 4.291 15.915 -10.181 1.00 77.00 89 ASP A N 1
ATOM 671 C CA . ASP A 1 89 ? 3.863 17.300 -10.333 1.00 77.00 89 ASP A CA 1
ATOM 672 C C . ASP A 1 89 ? 3.975 18.002 -8.963 1.00 77.00 89 ASP A C 1
ATOM 674 O O . ASP A 1 89 ? 3.426 17.463 -7.992 1.00 77.00 89 ASP A O 1
ATOM 678 N N . PRO A 1 90 ? 4.681 19.144 -8.835 1.00 71.19 90 PRO A N 1
ATOM 679 C CA . PRO A 1 90 ? 4.848 19.847 -7.564 1.00 71.19 90 PRO A CA 1
ATOM 680 C C . PRO A 1 90 ? 3.533 20.103 -6.818 1.00 71.19 90 PRO A C 1
ATOM 682 O O . PRO A 1 90 ? 3.509 20.027 -5.592 1.00 71.19 90 PRO A O 1
ATOM 685 N N . GLU A 1 91 ? 2.424 20.323 -7.532 1.00 74.88 91 GLU A N 1
ATOM 686 C CA . GLU A 1 91 ? 1.097 20.503 -6.920 1.00 74.88 91 GLU A CA 1
ATOM 687 C C . GLU A 1 91 ? 0.537 19.210 -6.302 1.00 74.88 91 GLU A C 1
ATOM 689 O O . GLU A 1 91 ? -0.263 19.233 -5.364 1.00 74.88 91 GLU A O 1
ATOM 694 N N . SER A 1 92 ? 0.970 18.058 -6.812 1.00 68.00 92 SER A N 1
ATOM 695 C CA . SER A 1 92 ? 0.561 16.731 -6.348 1.00 68.00 92 SER A CA 1
ATOM 696 C C . SER A 1 92 ? 1.406 16.207 -5.179 1.00 68.00 92 SER A C 1
ATOM 698 O O . SER A 1 92 ? 0.996 15.254 -4.499 1.00 68.00 92 SER A O 1
ATOM 700 N N . VAL A 1 93 ? 2.567 16.825 -4.930 1.00 68.31 93 VAL A N 1
ATOM 701 C CA . VAL A 1 93 ? 3.442 16.515 -3.799 1.00 68.31 93 VAL A CA 1
ATOM 702 C C . VAL A 1 93 ? 2.849 17.134 -2.542 1.00 68.31 93 VAL A C 1
ATOM 704 O O . VAL A 1 93 ? 2.851 18.342 -2.332 1.00 68.31 93 VAL A O 1
ATOM 707 N N . VAL A 1 94 ? 2.348 16.276 -1.660 1.00 64.25 94 VAL A N 1
ATOM 708 C CA . VAL A 1 94 ? 1.826 16.694 -0.360 1.00 64.25 94 VAL A CA 1
ATOM 709 C C . VAL A 1 94 ? 2.786 16.194 0.696 1.00 64.25 94 VAL A C 1
ATOM 711 O O . VAL A 1 94 ? 3.037 14.992 0.768 1.00 64.25 94 VAL A O 1
ATOM 714 N N . GLU A 1 95 ? 3.266 17.091 1.559 1.00 63.00 95 GLU A N 1
ATOM 715 C CA . GLU A 1 95 ? 4.114 16.719 2.697 1.00 63.00 95 GLU A CA 1
ATOM 716 C C . GLU A 1 95 ? 5.406 15.989 2.257 1.00 63.00 95 GLU A C 1
ATOM 718 O O . GLU A 1 95 ? 5.713 14.931 2.804 1.00 63.00 95 GLU A O 1
ATOM 723 N N . TYR A 1 96 ? 6.118 16.502 1.242 1.00 65.38 96 TYR A N 1
ATOM 724 C CA . TYR A 1 96 ? 7.349 15.902 0.679 1.00 65.38 96 TYR A CA 1
ATOM 725 C C . TYR A 1 96 ? 7.200 14.438 0.235 1.00 65.38 96 TYR A C 1
ATOM 727 O O . TYR A 1 96 ? 8.175 13.712 0.062 1.00 65.38 96 TYR A O 1
ATOM 735 N N . ARG A 1 97 ? 5.959 13.975 0.055 1.00 67.06 97 ARG A N 1
ATOM 736 C CA . ARG A 1 97 ? 5.657 12.620 -0.387 1.00 67.06 97 ARG A CA 1
ATOM 737 C C . ARG A 1 97 ? 5.121 12.658 -1.796 1.00 67.06 97 ARG A C 1
ATOM 739 O O . ARG A 1 97 ? 4.166 13.377 -2.102 1.00 67.06 97 ARG A O 1
ATOM 746 N N . ARG A 1 98 ? 5.707 11.807 -2.631 1.00 81.88 98 ARG A N 1
ATOM 747 C CA . ARG A 1 98 ? 5.235 11.591 -3.990 1.00 81.88 98 ARG A CA 1
ATOM 748 C C . ARG A 1 98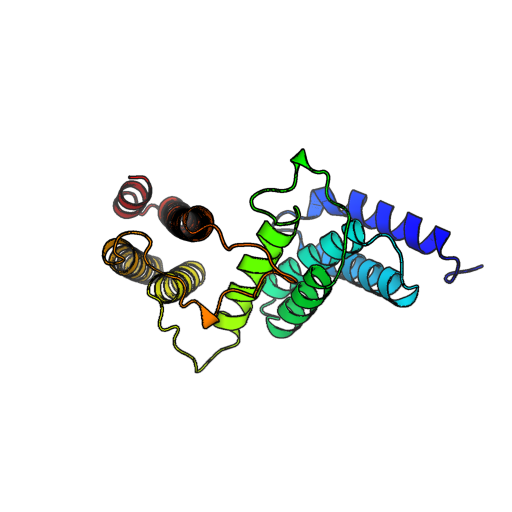 ? 3.805 11.011 -3.961 1.00 81.88 98 ARG A C 1
ATOM 750 O O . ARG A 1 98 ? 3.426 10.336 -2.993 1.00 81.88 98 ARG A O 1
ATOM 757 N N . PRO A 1 99 ? 2.981 11.246 -4.995 1.00 83.81 99 PRO A N 1
ATOM 758 C CA . PRO A 1 99 ? 1.561 10.897 -4.996 1.00 83.81 99 PRO A CA 1
ATOM 759 C C . PRO A 1 99 ? 1.211 9.452 -4.633 1.00 83.81 99 PRO A C 1
ATOM 761 O O . PRO A 1 99 ? 0.142 9.228 -4.067 1.00 83.81 99 PRO A O 1
ATOM 764 N N . LEU A 1 100 ? 2.065 8.471 -4.937 1.00 87.38 100 LEU A N 1
ATOM 765 C CA . LEU A 1 100 ? 1.828 7.056 -4.618 1.00 87.38 100 LEU A CA 1
ATOM 766 C C . LEU A 1 100 ? 2.372 6.670 -3.243 1.00 87.38 100 LEU A C 1
ATOM 768 O O . LEU A 1 100 ? 1.849 5.747 -2.616 1.00 87.38 100 LEU A O 1
ATOM 772 N N . ASP A 1 101 ? 3.334 7.420 -2.713 1.00 85.25 101 ASP A N 1
ATOM 773 C CA . ASP A 1 101 ? 3.972 7.163 -1.419 1.00 85.25 101 ASP A CA 1
ATOM 774 C C . ASP A 1 101 ? 2.972 7.339 -0.268 1.00 85.25 101 ASP A C 1
ATOM 776 O O . ASP A 1 101 ? 3.083 6.681 0.771 1.00 85.25 101 ASP A O 1
ATOM 780 N N . LYS A 1 102 ? 1.931 8.159 -0.470 1.00 81.62 102 LYS A N 1
ATOM 781 C CA . LYS A 1 102 ? 0.788 8.276 0.452 1.00 81.62 102 LYS A CA 1
ATOM 782 C C . LYS A 1 102 ? -0.009 6.973 0.598 1.00 81.62 102 LYS A C 1
ATOM 784 O O . LYS A 1 102 ? -0.699 6.799 1.596 1.00 81.62 102 LYS A O 1
ATOM 789 N N . HIS A 1 103 ? 0.071 6.072 -0.381 1.00 87.75 103 HIS A N 1
ATOM 790 C CA . HIS A 1 103 ? -0.589 4.766 -0.369 1.00 87.75 103 HIS A CA 1
ATOM 791 C C . HIS A 1 103 ? 0.382 3.628 -0.052 1.00 87.75 103 HIS A C 1
ATOM 793 O O . HIS A 1 103 ? 0.022 2.713 0.687 1.00 87.75 103 HIS A O 1
ATOM 799 N N . LEU A 1 104 ? 1.606 3.691 -0.581 1.00 89.12 104 LEU A N 1
ATOM 800 C CA . LEU A 1 104 ? 2.627 2.666 -0.386 1.00 89.12 104 LEU A CA 1
ATOM 801 C C . LEU A 1 104 ? 3.140 2.626 1.060 1.00 89.12 104 LEU A C 1
ATOM 803 O O . LEU A 1 104 ? 3.235 1.540 1.621 1.00 89.12 104 LEU A O 1
ATOM 807 N N . ASN A 1 105 ? 3.395 3.775 1.703 1.00 86.81 105 ASN A N 1
ATOM 808 C CA . ASN A 1 105 ? 3.929 3.795 3.073 1.00 86.81 105 ASN A CA 1
ATOM 809 C C . ASN A 1 105 ? 2.962 3.189 4.113 1.00 86.81 105 ASN A C 1
ATOM 811 O O . ASN A 1 105 ? 3.389 2.311 4.868 1.00 86.81 105 ASN A O 1
ATOM 815 N N . PRO A 1 106 ? 1.661 3.564 4.162 1.00 83.69 106 PRO A N 1
ATOM 816 C CA . PRO A 1 106 ? 0.719 2.905 5.069 1.00 83.69 106 PRO A CA 1
ATOM 817 C C . PRO A 1 106 ? 0.570 1.412 4.770 1.00 83.69 106 PRO A C 1
ATOM 819 O O . PRO A 1 106 ? 0.450 0.607 5.692 1.00 83.69 106 PRO A O 1
ATOM 822 N N . LEU A 1 107 ? 0.614 1.024 3.489 1.00 87.25 107 LEU A N 1
ATOM 823 C CA . LEU A 1 107 ? 0.528 -0.379 3.100 1.00 87.25 107 LEU A CA 1
ATOM 824 C C . LEU A 1 107 ? 1.759 -1.174 3.558 1.00 87.25 107 LEU A C 1
ATOM 826 O O . LEU A 1 107 ? 1.598 -2.269 4.087 1.00 87.25 107 LEU A O 1
ATOM 830 N N . GLN A 1 108 ? 2.963 -0.611 3.430 1.00 88.44 108 GLN A N 1
ATOM 831 C CA . GLN A 1 108 ? 4.200 -1.212 3.933 1.00 88.44 108 GLN A CA 1
ATOM 832 C C . GLN A 1 108 ? 4.126 -1.442 5.444 1.00 88.44 108 GLN A C 1
ATOM 834 O O . GLN A 1 108 ? 4.423 -2.538 5.914 1.00 88.44 108 GLN A O 1
ATOM 839 N N . LYS A 1 109 ? 3.665 -0.431 6.192 1.00 82.75 109 LYS A N 1
ATOM 840 C CA . LYS A 1 109 ? 3.490 -0.504 7.648 1.00 82.75 109 LYS A CA 1
ATOM 841 C C . LYS A 1 109 ? 2.469 -1.570 8.050 1.00 82.75 109 LYS A C 1
ATOM 843 O O . LYS A 1 109 ? 2.695 -2.359 8.960 1.00 82.75 109 LYS A O 1
ATOM 848 N N . LYS A 1 110 ? 1.342 -1.632 7.342 1.00 82.56 110 LYS A N 1
ATOM 849 C CA . LYS A 1 110 ? 0.320 -2.657 7.572 1.00 82.56 110 LYS A CA 1
ATOM 850 C C . LYS A 1 110 ? 0.867 -4.066 7.321 1.00 82.56 110 LYS A C 1
ATOM 852 O O . LYS A 1 110 ? 0.599 -4.978 8.098 1.00 82.56 110 LYS A O 1
ATOM 857 N N . LEU A 1 111 ? 1.634 -4.245 6.247 1.00 85.56 111 LEU A N 1
ATOM 858 C CA . LEU A 1 111 ? 2.232 -5.531 5.894 1.00 85.56 111 LEU A CA 1
ATOM 859 C C . LEU A 1 111 ? 3.303 -5.964 6.895 1.00 85.56 111 LEU A C 1
ATOM 861 O O . LEU A 1 111 ? 3.299 -7.126 7.291 1.00 85.56 111 LEU A O 1
ATOM 865 N N . SER A 1 112 ? 4.164 -5.052 7.358 1.00 83.19 112 SER A N 1
ATOM 866 C CA . SER A 1 112 ? 5.166 -5.384 8.379 1.00 83.19 112 SER A CA 1
ATOM 867 C C . SER A 1 112 ? 4.512 -5.871 9.672 1.00 83.19 112 SER A C 1
ATOM 869 O O . SER A 1 112 ? 4.977 -6.843 10.260 1.00 83.19 112 SER A O 1
ATOM 871 N N . MET A 1 113 ? 3.377 -5.286 10.061 1.00 77.31 113 MET A N 1
ATOM 872 C CA . MET A 1 113 ? 2.606 -5.743 11.218 1.00 77.31 113 MET A CA 1
ATOM 873 C C . MET A 1 113 ? 1.924 -7.094 11.001 1.00 77.31 113 MET A C 1
ATOM 875 O O . MET A 1 113 ? 1.922 -7.923 11.902 1.00 77.31 113 MET A O 1
ATOM 879 N N . LYS A 1 114 ? 1.366 -7.344 9.812 1.00 79.25 114 LYS A N 1
ATOM 880 C CA . LYS A 1 114 ? 0.753 -8.642 9.473 1.00 79.25 114 LYS A CA 1
ATOM 881 C C . LYS A 1 114 ? 1.784 -9.771 9.391 1.00 79.25 114 LYS A C 1
ATOM 883 O O . LYS A 1 114 ? 1.463 -10.913 9.698 1.00 79.25 114 LYS A O 1
ATOM 888 N N . MET A 1 115 ? 3.007 -9.459 8.967 1.00 79.88 115 MET A N 1
ATOM 889 C CA . MET A 1 115 ? 4.109 -10.420 8.863 1.00 79.88 115 MET A CA 1
ATOM 890 C C . MET A 1 115 ? 4.836 -10.635 10.196 1.00 79.88 115 MET A C 1
ATOM 892 O O . MET A 1 115 ? 5.381 -11.713 10.430 1.00 79.88 115 MET A O 1
ATOM 896 N N . SER A 1 116 ? 4.852 -9.631 11.074 1.00 70.00 116 SER A N 1
ATOM 897 C CA . SER A 1 116 ? 5.459 -9.735 12.397 1.00 70.00 116 SER A CA 1
ATOM 898 C C . SER A 1 116 ? 4.534 -10.478 13.362 1.00 70.00 116 SER A C 1
ATOM 900 O O . SER A 1 116 ? 3.706 -9.889 14.050 1.00 70.00 116 SER A O 1
ATOM 902 N N . LEU A 1 117 ? 4.688 -11.802 13.425 1.00 53.72 117 LEU A N 1
ATOM 903 C CA . LEU A 1 117 ? 3.947 -12.660 14.359 1.00 53.72 117 LEU A CA 1
ATOM 904 C C . LEU A 1 117 ? 4.343 -12.442 15.834 1.00 53.72 117 LEU A C 1
ATOM 906 O O . LEU A 1 117 ? 3.592 -12.841 16.721 1.00 53.72 117 LEU A O 1
ATOM 910 N N . TYR A 1 118 ? 5.504 -11.827 16.102 1.00 43.97 118 TYR A N 1
ATOM 911 C CA . TYR A 1 118 ? 6.107 -11.782 17.443 1.00 43.97 118 TYR A CA 1
ATOM 912 C C . TYR A 1 118 ? 6.554 -10.396 17.930 1.00 43.97 118 TYR A C 1
ATOM 914 O O . TYR A 1 118 ? 6.844 -10.263 19.116 1.00 43.97 118 TYR A O 1
ATOM 922 N N . ALA A 1 119 ? 6.580 -9.355 17.088 1.00 56.34 119 ALA A N 1
ATOM 923 C CA . ALA A 1 119 ? 6.826 -7.996 17.578 1.00 56.34 119 ALA A CA 1
ATOM 924 C C . ALA A 1 119 ? 5.485 -7.309 17.849 1.00 56.34 119 ALA A C 1
ATOM 926 O O . ALA A 1 119 ? 4.845 -6.781 16.937 1.00 56.34 119 ALA A O 1
ATOM 927 N N . ALA A 1 120 ? 5.039 -7.347 19.106 1.00 57.22 120 ALA A N 1
ATOM 928 C CA . ALA A 1 120 ? 3.916 -6.528 19.536 1.00 57.22 120 ALA A CA 1
ATOM 929 C C . ALA A 1 120 ? 4.316 -5.051 19.373 1.00 57.22 120 ALA A C 1
ATOM 931 O O . ALA A 1 120 ? 5.327 -4.646 19.946 1.00 57.22 120 ALA A O 1
ATOM 932 N N . PRO A 1 121 ? 3.570 -4.241 18.602 1.00 66.62 121 PRO A N 1
ATOM 933 C CA . PRO A 1 121 ? 3.923 -2.842 18.425 1.00 66.62 121 PRO A CA 1
ATOM 934 C C . PRO A 1 121 ? 3.871 -2.131 19.775 1.00 66.62 121 PRO A C 1
ATOM 936 O O . PRO A 1 121 ? 2.930 -2.339 20.542 1.00 66.62 121 PRO A O 1
ATOM 939 N N . GLU A 1 122 ? 4.860 -1.293 20.077 1.00 67.75 122 GLU A N 1
ATOM 940 C CA . GLU A 1 122 ? 4.911 -0.559 21.346 1.00 67.75 122 GLU A CA 1
ATOM 941 C C . GLU A 1 122 ? 3.947 0.635 21.347 1.00 67.75 122 GLU A C 1
ATOM 943 O O . GLU A 1 122 ? 3.256 0.897 22.343 1.00 67.75 122 GLU A O 1
ATOM 948 N N . ARG A 1 123 ? 3.824 1.291 20.188 1.00 73.69 123 ARG A N 1
ATOM 949 C CA . ARG A 1 123 ? 3.047 2.513 19.978 1.00 73.69 123 ARG A CA 1
ATOM 950 C C . ARG A 1 123 ? 1.530 2.265 20.042 1.00 73.69 123 ARG A C 1
ATOM 952 O O . ARG A 1 123 ? 1.035 1.298 19.454 1.00 73.69 123 ARG A O 1
ATOM 959 N N . PRO A 1 124 ? 0.746 3.126 20.721 1.00 75.75 124 PRO A N 1
ATOM 960 C CA . PRO A 1 124 ? -0.687 2.899 20.881 1.00 75.75 124 PRO A CA 1
ATOM 961 C C . PRO A 1 124 ? -1.476 3.034 19.571 1.00 75.75 124 PRO A C 1
ATOM 963 O O . PRO A 1 124 ? -2.442 2.295 19.394 1.00 75.75 124 PRO A O 1
ATOM 966 N N . GLU A 1 125 ? -1.064 3.891 18.629 1.00 78.50 125 GLU A N 1
ATOM 967 C CA . GLU A 1 125 ? -1.681 3.954 17.294 1.00 78.50 125 GLU A CA 1
ATOM 968 C C . GLU A 1 125 ? -1.489 2.654 16.502 1.00 78.50 125 GLU A C 1
ATOM 970 O O . GLU A 1 125 ? -2.405 2.202 15.818 1.00 78.50 125 GLU A O 1
ATOM 975 N N . ASP A 1 126 ? -0.337 2.007 16.652 1.00 77.00 126 ASP A N 1
ATOM 976 C CA . ASP A 1 126 ? -0.020 0.753 15.965 1.00 77.00 126 ASP A CA 1
ATOM 977 C C . ASP A 1 126 ? -0.755 -0.434 16.586 1.00 77.00 126 ASP A C 1
ATOM 979 O O . ASP A 1 126 ? -1.297 -1.286 15.877 1.00 77.00 126 ASP A O 1
ATOM 983 N N . LYS A 1 127 ? -0.884 -0.433 17.919 1.00 80.56 127 LYS A N 1
ATOM 984 C CA . LYS A 1 127 ? -1.787 -1.343 18.637 1.00 80.56 127 LYS A CA 1
ATOM 985 C C . LYS A 1 127 ? -3.232 -1.162 18.167 1.00 80.56 127 LYS A C 1
ATOM 987 O O . LYS A 1 127 ? -3.911 -2.155 17.912 1.00 80.56 127 LYS A O 1
ATOM 992 N N . ALA A 1 128 ? -3.696 0.081 18.017 1.00 83.94 128 ALA A N 1
ATOM 993 C CA . ALA A 1 128 ? -5.041 0.366 17.527 1.00 83.94 128 ALA A CA 1
ATOM 994 C C . ALA A 1 128 ? -5.227 -0.115 16.082 1.00 83.94 128 ALA A C 1
ATOM 996 O O . ALA A 1 128 ? -6.232 -0.760 15.792 1.00 83.94 128 ALA A O 1
ATOM 997 N N . MET A 1 129 ? -4.248 0.108 15.199 1.00 83.44 129 MET A N 1
ATOM 998 C CA . MET A 1 129 ? -4.290 -0.376 13.818 1.00 83.44 129 MET A CA 1
ATOM 999 C C . MET A 1 129 ? -4.428 -1.903 13.749 1.00 83.44 129 MET A C 1
ATOM 1001 O O . MET A 1 129 ? -5.276 -2.405 13.013 1.00 83.44 129 MET A O 1
ATOM 1005 N N . LEU A 1 130 ? -3.668 -2.649 14.558 1.00 83.50 130 LEU A N 1
ATOM 1006 C CA . LEU A 1 130 ? -3.807 -4.106 14.644 1.00 83.50 130 LEU A CA 1
ATOM 1007 C C . LEU A 1 130 ? -5.210 -4.537 15.085 1.00 83.50 130 LEU A C 1
ATOM 1009 O O . LEU A 1 130 ? -5.791 -5.443 14.490 1.00 83.50 130 LEU A O 1
ATOM 1013 N N . VAL A 1 131 ? -5.769 -3.887 16.108 1.00 86.56 131 VAL A N 1
ATOM 1014 C CA . VAL A 1 131 ? -7.107 -4.216 16.620 1.00 86.56 131 VAL A CA 1
ATOM 1015 C C . VAL A 1 131 ? -8.199 -3.869 15.597 1.00 86.56 131 VAL A C 1
ATOM 1017 O O . VAL A 1 131 ? -9.139 -4.645 15.426 1.00 86.56 131 VAL A O 1
ATOM 1020 N N . ILE A 1 132 ? -8.066 -2.756 14.869 1.00 86.94 132 ILE A N 1
ATOM 1021 C CA . ILE A 1 132 ? -8.969 -2.376 13.767 1.00 86.94 132 ILE A CA 1
ATOM 1022 C C . ILE A 1 132 ? -8.930 -3.430 12.656 1.00 86.94 132 ILE A C 1
ATOM 1024 O O . ILE A 1 132 ? -9.971 -3.816 12.125 1.00 86.94 132 ILE A O 1
ATOM 1028 N N . GLU A 1 133 ? -7.744 -3.935 12.323 1.00 83.88 133 GLU A N 1
ATOM 1029 C CA . GLU A 1 133 ? -7.589 -4.987 11.320 1.00 83.88 133 GLU A CA 1
ATOM 1030 C C . GLU A 1 133 ? -8.187 -6.321 11.775 1.00 83.88 133 GLU A C 1
ATOM 1032 O O . GLU A 1 133 ? -8.889 -6.967 10.999 1.00 83.88 133 GLU A O 1
ATOM 1037 N N . GLN A 1 134 ? -8.013 -6.696 13.044 1.00 85.56 134 GLN A N 1
ATOM 1038 C CA . GLN A 1 134 ? -8.703 -7.855 13.617 1.00 85.56 134 GLN A CA 1
ATOM 1039 C C . GLN A 1 134 ? -10.226 -7.682 13.562 1.00 85.56 134 GLN A C 1
ATOM 1041 O O . GLN A 1 134 ? -10.940 -8.620 13.213 1.00 85.56 134 GLN A O 1
ATOM 1046 N N . ALA A 1 135 ? -10.741 -6.481 13.849 1.00 86.31 135 ALA A N 1
ATOM 1047 C CA . ALA A 1 135 ? -12.170 -6.191 13.742 1.00 86.31 135 ALA A CA 1
ATOM 1048 C C . ALA A 1 135 ? -12.668 -6.310 12.292 1.00 86.31 135 ALA A C 1
ATOM 1050 O O . ALA A 1 135 ? -13.762 -6.818 12.041 1.00 86.31 135 ALA A O 1
ATOM 1051 N N . ARG A 1 136 ? -11.859 -5.871 11.322 1.00 85.25 136 ARG A N 1
ATOM 1052 C CA . ARG A 1 136 ? -12.170 -5.965 9.890 1.00 85.25 136 ARG A CA 1
ATOM 1053 C C . ARG A 1 136 ? -12.301 -7.419 9.423 1.00 85.25 136 ARG A C 1
ATOM 1055 O O . ARG A 1 136 ? -13.163 -7.704 8.596 1.00 85.25 136 ARG A O 1
ATOM 1062 N N . GLU A 1 137 ? -11.471 -8.314 9.952 1.00 83.44 137 GLU A N 1
ATOM 1063 C CA . GLU A 1 137 ? -11.448 -9.744 9.606 1.00 83.44 137 GLU A CA 1
ATOM 1064 C C . GLU A 1 137 ? -12.414 -10.594 10.443 1.00 83.44 137 GLU A C 1
ATOM 1066 O O . GLU A 1 137 ? -12.820 -11.678 10.014 1.00 83.44 137 GLU A O 1
ATOM 1071 N N . ALA A 1 138 ? -12.816 -10.111 11.622 1.00 87.31 138 ALA A N 1
ATOM 1072 C CA . ALA A 1 138 ? -13.775 -10.791 12.480 1.00 87.31 138 ALA A CA 1
ATOM 1073 C C . ALA A 1 138 ? -15.081 -11.029 11.717 1.00 87.31 138 ALA A C 1
ATOM 1075 O O . ALA A 1 138 ? -15.687 -10.092 11.199 1.00 87.31 138 ALA A O 1
ATOM 1076 N N . LYS A 1 139 ? -15.536 -12.285 11.655 1.00 84.00 139 LYS A N 1
ATOM 1077 C CA . LYS A 1 139 ? -16.805 -12.664 11.007 1.00 84.00 139 LYS A CA 1
ATOM 1078 C C . LYS A 1 139 ? -18.005 -12.394 11.915 1.00 84.00 139 LYS A C 1
ATOM 1080 O O . LYS A 1 139 ? -19.057 -11.976 11.436 1.00 84.00 139 LYS A O 1
ATOM 1085 N N . GLU A 1 140 ? -17.821 -12.580 13.219 1.00 88.06 140 GLU A N 1
ATOM 1086 C CA . GLU A 1 140 ? -18.864 -12.412 14.227 1.00 88.06 140 GLU A CA 1
ATOM 1087 C C . GLU A 1 140 ? -19.088 -10.920 14.568 1.00 88.06 140 GLU A C 1
ATOM 1089 O O . GLU A 1 140 ? -18.122 -10.203 14.849 1.00 88.06 140 GLU A O 1
ATOM 1094 N N . PRO A 1 141 ? -20.340 -10.420 14.548 1.00 84.62 141 PRO A N 1
ATOM 1095 C CA . PRO A 1 141 ? -20.635 -9.003 14.779 1.00 84.62 141 PRO A CA 1
ATOM 1096 C C . PRO A 1 141 ? -20.352 -8.541 16.216 1.00 84.62 141 PRO A C 1
ATOM 1098 O O . PRO A 1 141 ? -19.937 -7.401 16.417 1.00 84.62 141 PRO A O 1
ATOM 1101 N N . THR A 1 142 ? -20.532 -9.416 17.205 1.00 86.56 142 THR A N 1
ATOM 1102 C CA . THR A 1 142 ? -20.241 -9.160 18.627 1.00 86.56 142 THR A CA 1
ATOM 1103 C C . THR A 1 142 ? -18.740 -8.971 18.847 1.00 86.56 142 THR A C 1
ATOM 1105 O O . THR A 1 142 ? -18.329 -7.933 19.359 1.00 86.56 142 THR A O 1
ATOM 1108 N N . LEU A 1 143 ? -17.912 -9.911 18.373 1.00 87.44 143 LEU A N 1
ATOM 1109 C CA . LEU A 1 143 ? -16.449 -9.823 18.415 1.00 87.44 143 LEU A CA 1
ATOM 1110 C C . LEU A 1 143 ? -15.934 -8.583 17.676 1.00 87.44 143 LEU A C 1
ATOM 1112 O O . LEU A 1 143 ? -15.033 -7.895 18.146 1.00 87.44 143 LEU A O 1
ATOM 1116 N N . ARG A 1 144 ? -16.527 -8.257 16.525 1.00 88.75 144 ARG A N 1
ATOM 1117 C CA . ARG A 1 144 ? -16.187 -7.029 15.800 1.00 88.75 144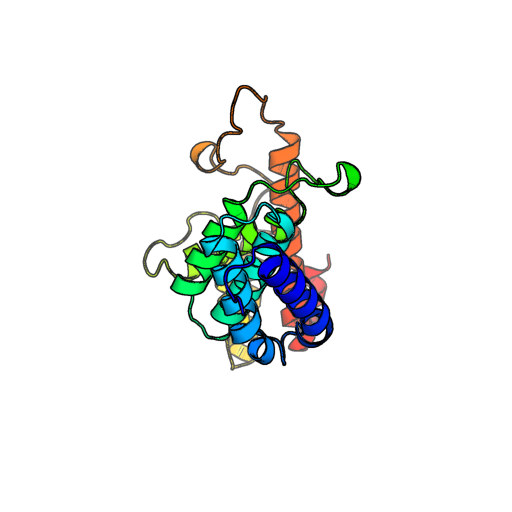 ARG A CA 1
ATOM 1118 C C . ARG A 1 144 ? -16.470 -5.783 16.639 1.00 88.75 144 ARG A C 1
ATOM 1120 O O . ARG A 1 144 ? -15.626 -4.894 16.694 1.00 88.75 144 ARG A O 1
ATOM 1127 N N . GLY A 1 145 ? -17.624 -5.728 17.303 1.00 86.62 145 GLY A N 1
ATOM 1128 C CA . GLY A 1 145 ? -17.984 -4.637 18.207 1.00 86.62 145 GLY A CA 1
ATOM 1129 C C . GLY A 1 145 ? -16.991 -4.475 19.357 1.00 86.62 145 GLY A C 1
ATOM 1130 O O . GLY A 1 145 ? -16.482 -3.376 19.565 1.00 86.62 145 GLY A O 1
ATOM 1131 N N . THR A 1 146 ? -16.641 -5.566 20.044 1.00 90.31 146 THR A N 1
ATOM 1132 C CA . THR A 1 146 ? -15.698 -5.521 21.177 1.00 90.31 146 THR A CA 1
ATOM 1133 C C . THR A 1 146 ? -14.288 -5.109 20.751 1.00 90.31 146 THR A C 1
ATOM 1135 O O . THR A 1 146 ? -13.625 -4.343 21.453 1.00 90.31 146 THR A O 1
ATOM 1138 N N . LEU A 1 147 ? -13.828 -5.555 19.577 1.00 90.19 147 LEU A N 1
ATOM 1139 C CA . LEU A 1 147 ? -12.547 -5.128 19.014 1.00 90.19 147 LEU A CA 1
ATOM 1140 C C . LEU A 1 147 ? -12.561 -3.635 18.659 1.00 90.19 147 LEU A C 1
ATOM 1142 O O . LEU A 1 147 ? -11.618 -2.923 18.999 1.00 90.19 147 LEU A O 1
ATOM 1146 N N . LEU A 1 148 ? -13.635 -3.125 18.051 1.00 89.62 148 LEU A N 1
ATOM 1147 C CA . LEU A 1 148 ? -13.749 -1.692 17.761 1.00 89.62 148 LEU A CA 1
ATOM 1148 C C . LEU A 1 148 ? -13.782 -0.846 19.040 1.00 89.62 148 LEU A C 1
ATOM 1150 O O . LEU A 1 148 ? -13.092 0.167 19.106 1.00 89.62 148 LEU A O 1
ATOM 1154 N N . GLU A 1 149 ? -14.506 -1.269 20.079 1.00 89.69 149 GLU A N 1
ATOM 1155 C CA . GLU A 1 149 ? -14.505 -0.583 21.380 1.00 89.69 149 GLU A CA 1
ATOM 1156 C C . GLU A 1 149 ? -13.108 -0.552 22.009 1.00 89.69 149 GLU A C 1
ATOM 1158 O O . GLU A 1 149 ? -12.680 0.474 22.546 1.00 89.69 149 GLU A O 1
ATOM 1163 N N . ARG A 1 150 ? -12.356 -1.651 21.886 1.00 89.06 150 ARG A N 1
ATOM 1164 C CA . ARG A 1 150 ? -10.960 -1.715 22.322 1.00 89.06 150 ARG A CA 1
ATOM 1165 C C . ARG A 1 150 ? -10.074 -0.747 21.532 1.00 89.06 150 ARG A C 1
ATOM 1167 O O . ARG A 1 150 ? -9.265 -0.058 22.150 1.00 89.06 150 ARG A O 1
ATOM 1174 N N . ALA A 1 151 ? -10.228 -0.669 20.209 1.00 88.12 151 ALA A N 1
ATOM 1175 C CA . ALA A 1 151 ? -9.476 0.266 19.369 1.00 88.12 151 ALA A CA 1
ATOM 1176 C C . ALA A 1 151 ? -9.780 1.730 19.729 1.00 88.12 151 ALA A C 1
ATOM 1178 O O . ALA A 1 151 ? -8.858 2.521 19.919 1.00 88.12 151 ALA A O 1
ATOM 1179 N N . VAL A 1 152 ? -11.058 2.070 19.919 1.00 88.06 152 VAL A N 1
ATOM 1180 C CA . VAL A 1 152 ? -11.503 3.393 20.386 1.00 88.06 152 VAL A CA 1
ATOM 1181 C C . VAL A 1 152 ? -10.882 3.730 21.743 1.00 88.06 152 VAL A C 1
ATOM 1183 O O . VAL A 1 152 ? -10.307 4.803 21.917 1.00 88.06 152 VAL A O 1
ATOM 1186 N N . GLY A 1 153 ? -10.922 2.796 22.696 1.00 86.19 153 GLY A N 1
ATOM 1187 C CA . GLY A 1 153 ? -10.319 2.982 24.015 1.00 86.19 153 GLY A CA 1
ATOM 1188 C C . GLY A 1 153 ? -8.799 3.167 23.978 1.00 86.19 153 GLY A C 1
ATOM 1189 O O . GLY A 1 153 ? -8.255 3.864 24.833 1.00 86.19 153 GLY A O 1
ATOM 1190 N N . MET A 1 154 ? -8.107 2.576 22.998 1.00 85.31 154 MET A N 1
ATOM 1191 C CA . MET A 1 154 ? -6.682 2.827 22.767 1.00 85.31 154 MET A CA 1
ATOM 1192 C C . MET A 1 154 ? -6.456 4.232 22.215 1.00 85.31 154 MET A C 1
ATOM 1194 O O . MET A 1 154 ? -5.635 4.949 22.775 1.00 85.31 154 MET A O 1
ATOM 1198 N N . LEU A 1 155 ? -7.208 4.636 21.183 1.00 83.50 155 LEU A N 1
ATOM 1199 C CA . LEU A 1 155 ? -7.052 5.933 20.514 1.00 83.50 155 LEU A CA 1
ATOM 1200 C C . LEU A 1 155 ? -7.389 7.128 21.416 1.00 83.50 155 LEU A C 1
ATOM 1202 O O . LEU A 1 155 ? -6.689 8.132 21.361 1.00 83.50 155 LEU A O 1
ATOM 1206 N N . ILE A 1 156 ? -8.398 7.010 22.286 1.00 84.12 156 ILE A N 1
ATOM 1207 C CA . ILE A 1 156 ? -8.764 8.063 23.255 1.00 84.12 156 ILE A CA 1
ATOM 1208 C C . ILE A 1 156 ? -7.662 8.286 24.295 1.00 84.12 156 ILE A C 1
ATOM 1210 O O . ILE A 1 156 ? -7.451 9.405 24.753 1.00 84.12 156 ILE A O 1
ATOM 1214 N N . LYS A 1 157 ? -6.957 7.219 24.687 1.00 79.19 157 LYS A N 1
ATOM 1215 C CA . LYS A 1 157 ? -5.869 7.292 25.673 1.00 79.19 157 LYS A CA 1
ATOM 1216 C C . LYS A 1 157 ? -4.570 7.833 25.087 1.00 79.19 157 LYS A C 1
ATOM 1218 O O . LYS A 1 157 ? -3.632 8.081 25.842 1.00 79.19 157 LYS A O 1
ATOM 1223 N N . VAL A 1 158 ? -4.489 7.990 23.767 1.00 73.12 158 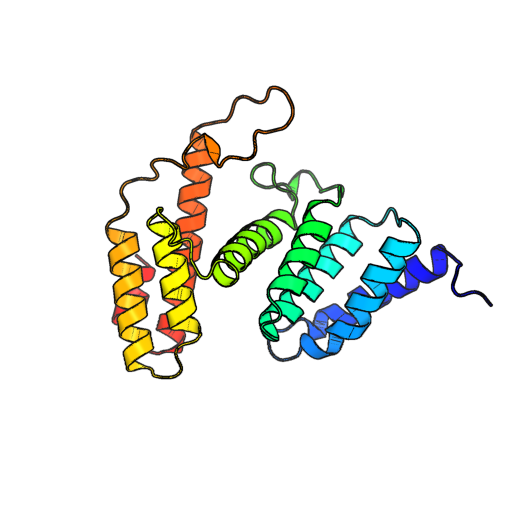VAL A N 1
ATOM 1224 C CA . VAL A 1 158 ? -3.319 8.593 23.141 1.00 73.12 158 VAL A CA 1
ATOM 1225 C C . VAL A 1 158 ? -3.348 10.091 23.430 1.00 73.12 158 VAL A C 1
ATOM 1227 O O . VAL A 1 158 ? -4.283 10.783 23.032 1.00 73.12 158 VAL A O 1
ATOM 1230 N N . GLY A 1 159 ? -2.323 10.588 24.127 1.00 64.81 159 GLY A N 1
ATOM 1231 C CA . GLY A 1 159 ? -2.155 12.017 24.400 1.00 64.81 159 GLY A CA 1
ATOM 1232 C C . GLY A 1 159 ? -2.071 12.866 23.119 1.00 64.81 159 GLY A C 1
ATOM 1233 O O . GLY A 1 159 ? -2.075 12.316 22.008 1.00 64.81 159 GLY A O 1
ATOM 1234 N N . PRO A 1 160 ? -1.970 14.209 23.224 1.00 57.66 160 PRO A N 1
ATOM 1235 C CA . PRO A 1 160 ? -1.669 15.068 22.070 1.00 57.66 160 PRO A CA 1
ATOM 1236 C C . PRO A 1 160 ? -0.460 14.510 21.309 1.00 57.66 160 PRO A C 1
ATOM 1238 O O . PRO A 1 160 ? 0.313 13.779 21.912 1.00 57.66 160 PRO A O 1
ATOM 1241 N N . ALA A 1 161 ? -0.375 14.763 19.997 1.00 54.59 161 ALA A N 1
ATOM 1242 C CA . ALA A 1 161 ? 0.507 14.124 19.006 1.00 54.59 161 ALA A CA 1
ATOM 1243 C C . ALA A 1 161 ? 2.022 14.150 19.329 1.00 54.59 161 ALA A C 1
ATOM 1245 O O . ALA A 1 161 ? 2.805 14.686 18.559 1.00 54.59 161 ALA A O 1
ATOM 1246 N N . ALA A 1 162 ? 2.421 13.558 20.449 1.00 47.91 162 ALA A N 1
ATOM 1247 C CA . ALA A 1 162 ? 3.774 13.431 20.929 1.00 47.91 162 ALA A CA 1
ATOM 1248 C C . ALA A 1 162 ? 4.343 12.129 20.366 1.00 47.91 162 ALA A C 1
ATOM 1250 O O . ALA A 1 162 ? 3.956 11.025 20.750 1.00 47.91 162 ALA A O 1
ATOM 1251 N N . ASP A 1 163 ? 5.222 12.361 19.402 1.00 48.50 163 ASP A N 1
ATOM 1252 C CA . ASP A 1 163 ? 6.439 11.625 19.113 1.00 48.50 163 ASP A CA 1
ATOM 1253 C C . ASP A 1 163 ? 6.303 10.256 18.443 1.00 48.50 163 ASP A C 1
ATOM 1255 O O . ASP A 1 163 ? 6.051 9.211 19.042 1.00 48.50 163 ASP A O 1
ATOM 1259 N N . ARG A 1 164 ? 6.626 10.264 17.143 1.00 51.06 164 ARG A N 1
ATOM 1260 C CA . ARG A 1 164 ? 7.463 9.193 16.601 1.00 51.06 164 ARG A CA 1
ATOM 1261 C C . ARG A 1 164 ? 8.788 9.250 17.370 1.00 51.06 164 ARG A C 1
ATOM 1263 O O . ARG A 1 164 ? 9.360 10.341 17.419 1.00 51.06 164 ARG A O 1
ATOM 1270 N N . PRO A 1 165 ? 9.305 8.147 17.932 1.00 47.34 165 PRO A N 1
ATOM 1271 C CA . PRO A 1 165 ? 10.695 8.135 18.366 1.00 47.34 165 PRO A CA 1
ATOM 1272 C C . PRO A 1 165 ? 11.564 8.566 17.176 1.00 47.34 165 PRO A C 1
ATOM 1274 O O . PRO A 1 165 ? 11.354 8.105 16.050 1.00 47.34 165 PRO A O 1
ATOM 1277 N N . ALA A 1 166 ? 12.495 9.494 17.415 1.00 43.38 166 ALA A N 1
ATOM 1278 C CA . ALA A 1 166 ? 13.335 10.103 16.379 1.00 43.38 166 ALA A CA 1
ATOM 1279 C C . ALA A 1 166 ? 14.089 9.065 15.520 1.00 43.38 166 ALA A C 1
ATOM 1281 O O . ALA A 1 166 ? 14.465 9.345 14.387 1.00 43.38 166 ALA A O 1
ATOM 1282 N N . GLU A 1 167 ? 14.252 7.854 16.050 1.00 44.16 167 GLU A N 1
ATOM 1283 C CA . GLU A 1 167 ? 14.942 6.714 15.449 1.00 44.16 167 GLU A CA 1
ATOM 1284 C C . GLU A 1 167 ? 14.139 6.009 14.333 1.00 44.16 167 GLU A C 1
ATOM 1286 O O . GLU A 1 167 ? 14.736 5.358 13.479 1.00 44.16 167 GLU A O 1
ATOM 1291 N N . GLU A 1 168 ? 12.806 6.154 14.280 1.00 45.69 168 GLU A N 1
ATOM 1292 C CA . GLU A 1 168 ? 11.949 5.525 13.249 1.00 45.69 168 GLU A CA 1
ATOM 1293 C C . GLU A 1 168 ? 11.603 6.453 12.073 1.00 45.69 168 GLU A C 1
ATOM 1295 O O . GLU A 1 168 ? 10.972 6.044 11.089 1.00 45.69 168 GLU A O 1
ATOM 1300 N N . ILE A 1 169 ? 11.995 7.723 12.150 1.00 47.97 169 ILE A N 1
ATOM 1301 C CA . ILE A 1 169 ? 11.886 8.637 11.019 1.00 47.97 169 ILE A CA 1
ATOM 1302 C C . ILE A 1 169 ? 13.028 8.263 10.075 1.00 47.97 169 ILE A C 1
ATOM 1304 O O . ILE A 1 169 ? 14.189 8.457 10.420 1.00 47.97 169 ILE A O 1
ATOM 1308 N N . LYS A 1 170 ? 12.718 7.730 8.881 1.00 45.41 170 LYS A N 1
ATOM 1309 C CA . LYS A 1 170 ? 13.715 7.657 7.802 1.00 45.41 170 LYS A CA 1
ATOM 1310 C C . LYS A 1 170 ? 14.295 9.058 7.648 1.00 45.41 170 LYS A C 1
ATOM 1312 O O . LYS A 1 170 ? 13.560 9.978 7.288 1.00 45.41 170 LYS A O 1
ATOM 1317 N N . THR A 1 171 ? 15.564 9.206 8.006 1.00 41.75 171 THR A N 1
ATOM 1318 C CA . THR A 1 171 ? 16.301 10.459 7.930 1.00 41.75 171 THR A CA 1
ATOM 1319 C C . THR A 1 171 ? 16.120 11.004 6.514 1.00 41.75 171 THR A C 1
ATOM 1321 O O . THR A 1 171 ? 16.380 10.251 5.571 1.00 41.75 171 THR A O 1
ATOM 1324 N N . PRO A 1 172 ? 15.627 12.241 6.324 1.00 45.16 172 PRO A N 1
ATOM 1325 C CA . PRO A 1 172 ? 15.667 12.857 5.006 1.00 45.16 172 PRO A CA 1
ATOM 1326 C C . PRO A 1 172 ? 17.121 12.837 4.527 1.00 45.16 172 PRO A C 1
ATOM 1328 O O . PRO A 1 172 ? 18.047 13.150 5.285 1.00 45.16 172 PRO A O 1
ATOM 1331 N N . GLU A 1 173 ? 17.341 12.372 3.300 1.00 44.69 173 GLU A N 1
ATOM 1332 C CA . GLU A 1 173 ? 18.673 12.375 2.714 1.00 44.69 173 GLU A CA 1
ATOM 1333 C C . GLU A 1 173 ? 19.153 13.831 2.588 1.00 44.69 173 GLU A C 1
ATOM 1335 O O . GLU A 1 173 ? 18.468 14.678 2.031 1.00 44.69 173 GLU A O 1
ATOM 1340 N N . LEU A 1 174 ? 20.338 14.100 3.148 1.00 44.03 174 LEU A N 1
ATOM 1341 C CA . LEU A 1 174 ? 21.073 15.371 3.146 1.00 44.03 174 LEU A CA 1
ATOM 1342 C C . LEU A 1 174 ? 20.345 16.624 3.697 1.00 44.03 174 LEU A C 1
ATOM 1344 O O . LEU A 1 174 ? 19.734 17.397 2.972 1.00 44.03 174 LEU A O 1
ATOM 1348 N N . LYS A 1 175 ? 20.654 16.950 4.963 1.00 46.97 175 LYS A N 1
ATOM 1349 C CA . LYS A 1 175 ? 20.648 18.319 5.539 1.00 46.97 175 LYS A CA 1
ATOM 1350 C C . LYS A 1 175 ? 19.318 19.097 5.529 1.00 46.97 175 LYS A C 1
ATOM 1352 O O . LYS A 1 175 ? 19.352 20.320 5.647 1.00 46.97 175 LYS A O 1
ATOM 1357 N N . GLU A 1 176 ? 18.169 18.443 5.460 1.00 49.00 176 GLU A N 1
ATOM 1358 C CA . GLU A 1 176 ? 16.896 19.124 5.721 1.00 49.00 176 GLU A CA 1
ATOM 1359 C C . GLU A 1 176 ? 16.625 19.192 7.233 1.00 49.00 176 GLU A C 1
ATOM 1361 O O . GLU A 1 176 ? 16.665 18.177 7.933 1.00 49.00 176 GLU A O 1
ATOM 1366 N N . GLU A 1 177 ? 16.369 20.397 7.756 1.00 47.22 177 GLU A N 1
ATOM 1367 C CA . GLU A 1 177 ? 15.833 20.563 9.109 1.00 47.22 177 GLU A CA 1
ATOM 1368 C C . GLU A 1 177 ? 14.437 19.929 9.160 1.00 47.22 177 GLU A C 1
ATOM 1370 O O . GLU A 1 177 ? 13.531 20.309 8.418 1.00 47.22 177 GLU A O 1
ATOM 1375 N N . VAL A 1 178 ? 14.264 18.927 10.024 1.00 51.78 178 VAL A N 1
ATOM 1376 C CA . VAL A 1 178 ? 12.974 18.257 10.210 1.00 51.78 178 VAL A CA 1
ATOM 1377 C C . VAL A 1 178 ? 12.026 19.230 10.904 1.00 51.78 178 VAL A C 1
ATOM 1379 O O . VAL A 1 178 ? 12.191 19.512 12.088 1.00 51.78 178 VAL A O 1
ATOM 1382 N N . ASP A 1 179 ? 11.023 19.727 10.181 1.00 50.53 179 ASP A N 1
ATOM 1383 C CA . ASP A 1 179 ? 10.011 20.614 10.754 1.00 50.53 179 ASP A CA 1
ATOM 1384 C C . ASP A 1 179 ? 9.170 19.845 11.804 1.00 50.53 179 ASP A C 1
ATOM 1386 O O . ASP A 1 179 ? 8.460 18.894 11.455 1.00 50.53 179 ASP A O 1
ATOM 1390 N N . PRO A 1 180 ? 9.201 20.210 13.099 1.00 52.59 180 PRO A N 1
ATOM 1391 C CA . PRO A 1 180 ? 8.387 19.554 14.123 1.00 52.59 180 PRO A CA 1
ATOM 1392 C C . PRO A 1 180 ? 6.879 19.652 13.831 1.00 52.59 180 PRO A C 1
ATOM 1394 O O . PRO A 1 180 ? 6.125 18.727 14.150 1.00 52.59 180 PRO A O 1
ATOM 1397 N N . VAL A 1 181 ? 6.431 20.699 13.127 1.00 49.03 181 VAL A N 1
ATOM 1398 C CA . VAL A 1 181 ? 5.037 20.840 12.672 1.00 49.03 181 VAL A CA 1
ATOM 1399 C C . VAL A 1 181 ? 4.660 19.711 11.707 1.00 49.03 181 VAL A C 1
ATOM 1401 O O . VAL A 1 181 ? 3.520 19.234 11.706 1.00 49.03 181 VAL A O 1
ATOM 1404 N N . PHE A 1 182 ? 5.616 19.227 10.911 1.00 50.38 182 PHE A N 1
ATOM 1405 C CA . PHE A 1 182 ? 5.420 18.112 9.989 1.00 50.38 182 PHE A CA 1
ATOM 1406 C C . PHE A 1 182 ? 5.191 16.787 10.722 1.00 50.38 182 PHE A C 1
ATOM 1408 O O . PHE A 1 182 ? 4.307 16.010 10.340 1.00 50.38 182 PHE A O 1
ATOM 1415 N N . LEU A 1 183 ? 5.948 16.537 11.794 1.00 56.41 183 LEU A N 1
ATOM 1416 C CA . LEU A 1 183 ? 5.794 15.341 12.622 1.00 56.41 183 LEU A CA 1
ATOM 1417 C C . LEU A 1 183 ? 4.423 15.314 13.293 1.00 56.41 183 LEU A C 1
ATOM 1419 O O . LEU A 1 183 ? 3.700 14.318 13.177 1.00 56.41 183 LEU A O 1
ATOM 1423 N N . GLU A 1 184 ? 4.007 16.432 13.884 1.00 60.09 184 GLU A N 1
ATOM 1424 C CA . GLU A 1 184 ? 2.683 16.543 14.489 1.00 60.09 184 GLU A CA 1
ATOM 1425 C C . GLU A 1 184 ? 1.558 16.376 13.461 1.00 60.09 184 GLU A C 1
ATOM 1427 O O . GLU A 1 184 ? 0.601 15.630 13.693 1.00 60.09 184 GLU A O 1
ATOM 1432 N N . ARG A 1 185 ? 1.656 17.041 12.301 1.00 63.28 185 ARG A N 1
ATOM 1433 C CA . ARG A 1 185 ? 0.641 16.952 11.240 1.00 63.28 185 ARG A CA 1
ATOM 1434 C C . ARG A 1 185 ? 0.532 15.530 10.691 1.00 63.28 185 ARG A C 1
ATOM 1436 O O . ARG A 1 185 ? -0.579 15.041 10.478 1.00 63.28 185 ARG A O 1
ATOM 1443 N N . GLY A 1 186 ? 1.663 14.848 10.515 1.00 64.69 186 GLY A N 1
ATOM 1444 C CA . GLY A 1 186 ? 1.720 13.454 10.086 1.00 64.69 186 GLY A CA 1
ATOM 1445 C C . GLY A 1 186 ? 1.040 12.503 11.072 1.00 64.69 186 GLY A C 1
ATOM 1446 O O . GLY A 1 186 ? 0.252 11.653 10.650 1.00 64.69 186 GLY A O 1
ATOM 1447 N N . VAL A 1 187 ? 1.284 12.675 12.375 1.00 67.88 187 VAL A N 1
ATOM 1448 C CA . VAL A 1 187 ? 0.643 11.881 13.438 1.00 67.88 187 VAL A CA 1
ATOM 1449 C C . VAL A 1 187 ? -0.861 12.160 13.507 1.00 67.88 187 VAL A C 1
ATOM 1451 O O . VAL A 1 187 ? -1.655 11.221 13.570 1.00 67.88 187 VAL A O 1
ATOM 1454 N N . ARG A 1 188 ? -1.288 13.427 13.411 1.00 73.12 188 ARG A N 1
ATOM 1455 C CA . ARG A 1 188 ? -2.720 13.785 13.359 1.00 73.12 188 ARG A CA 1
ATOM 1456 C C . ARG A 1 188 ? -3.425 13.137 12.168 1.00 73.12 188 ARG A C 1
ATOM 1458 O O . ARG A 1 188 ? -4.521 12.605 12.318 1.00 73.12 188 ARG A O 1
ATOM 1465 N N . LYS A 1 189 ? -2.786 13.137 10.997 1.00 72.38 189 LYS A N 1
ATOM 1466 C CA . LYS A 1 189 ? -3.320 12.533 9.769 1.00 72.38 189 LYS A CA 1
ATOM 1467 C C . LYS A 1 189 ? -3.428 11.012 9.868 1.00 72.38 189 LYS A C 1
ATOM 1469 O O . LYS A 1 189 ? -4.432 10.449 9.449 1.00 72.38 189 LYS A O 1
ATOM 1474 N N . GLU A 1 190 ? -2.424 10.351 10.441 1.00 73.50 190 GLU A N 1
ATOM 1475 C CA . GLU A 1 190 ? -2.464 8.912 10.727 1.00 73.50 190 GLU A CA 1
ATOM 1476 C C . GLU A 1 190 ? -3.622 8.568 11.675 1.00 73.50 190 GLU A C 1
ATOM 1478 O O . GLU A 1 190 ? -4.423 7.687 11.370 1.00 73.50 190 GLU A O 1
ATOM 1483 N N . ARG A 1 191 ? -3.790 9.325 12.766 1.00 80.44 191 ARG A N 1
ATOM 1484 C CA . ARG A 1 191 ? -4.925 9.155 13.687 1.00 80.44 191 ARG A CA 1
ATOM 1485 C C . ARG A 1 191 ? -6.268 9.370 12.999 1.00 80.44 191 ARG A C 1
ATOM 1487 O O . ARG A 1 191 ? -7.178 8.573 13.201 1.00 80.44 191 ARG A O 1
ATOM 1494 N N . ALA A 1 192 ? -6.386 10.399 12.162 1.00 82.38 192 ALA A N 1
ATOM 1495 C CA . ALA A 1 192 ? -7.603 10.656 11.398 1.00 82.38 192 ALA A CA 1
ATOM 1496 C C . ALA A 1 192 ? -7.951 9.485 10.462 1.00 82.38 192 ALA A C 1
ATOM 1498 O O . ALA A 1 192 ? -9.119 9.123 10.350 1.00 82.38 192 ALA A O 1
ATOM 1499 N N . MET A 1 193 ? -6.955 8.845 9.835 1.00 82.12 193 MET A N 1
ATOM 1500 C CA . MET A 1 193 ? -7.186 7.640 9.028 1.00 82.12 193 MET A CA 1
ATOM 1501 C C . MET A 1 193 ? -7.691 6.463 9.874 1.00 82.12 193 MET A C 1
ATOM 1503 O O . MET A 1 193 ? -8.631 5.789 9.459 1.00 82.12 193 MET A O 1
ATOM 1507 N N . LEU A 1 194 ? -7.123 6.241 11.066 1.00 84.69 194 LEU A N 1
ATOM 1508 C CA . LEU A 1 194 ? -7.579 5.178 11.972 1.00 84.69 194 LEU A CA 1
ATOM 1509 C C . LEU A 1 194 ? -9.022 5.412 12.443 1.00 84.69 194 LEU A C 1
ATOM 1511 O O . LEU A 1 194 ? -9.832 4.484 12.436 1.00 84.69 194 LEU A O 1
ATOM 1515 N N . TRP A 1 195 ? -9.371 6.653 12.789 1.00 88.25 195 TRP A N 1
ATOM 1516 C CA . TRP A 1 195 ? -10.744 7.027 13.134 1.00 88.25 195 TRP A CA 1
ATOM 1517 C C . TRP A 1 195 ? -11.709 6.855 11.958 1.00 88.25 195 TRP A C 1
ATOM 1519 O O . TRP A 1 195 ? -12.790 6.292 12.135 1.00 88.25 195 TRP A O 1
ATOM 1529 N N . ALA A 1 196 ? -11.303 7.235 10.743 1.00 86.38 196 ALA A N 1
ATOM 1530 C CA . ALA A 1 196 ? -12.098 7.016 9.537 1.00 8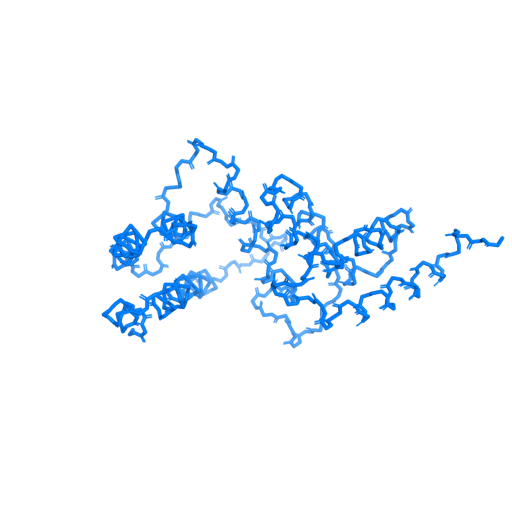6.38 196 ALA A CA 1
ATOM 1531 C C . ALA A 1 196 ? -12.346 5.520 9.267 1.00 86.38 196 ALA A C 1
ATOM 1533 O O . ALA A 1 196 ? -13.457 5.134 8.899 1.00 86.38 196 ALA A O 1
ATOM 1534 N N . ASP A 1 197 ? -11.348 4.662 9.493 1.00 85.75 197 ASP A N 1
ATOM 1535 C CA . ASP A 1 197 ? -11.505 3.211 9.379 1.00 85.75 197 ASP A CA 1
ATOM 1536 C C . ASP A 1 197 ? -12.483 2.652 10.424 1.00 85.75 197 ASP A C 1
ATOM 1538 O O . ASP A 1 197 ? -13.368 1.865 10.073 1.00 85.75 197 ASP A O 1
ATOM 1542 N N . ILE A 1 198 ? -12.390 3.088 11.687 1.00 87.69 198 ILE A N 1
ATOM 1543 C CA . ILE A 1 198 ? -13.352 2.718 12.741 1.00 87.69 198 ILE A CA 1
ATOM 1544 C C . ILE A 1 198 ? -14.766 3.160 12.354 1.00 87.69 198 ILE A C 1
ATOM 1546 O O . ILE A 1 198 ? -15.707 2.365 12.444 1.00 87.69 198 ILE A O 1
ATOM 1550 N N . ALA A 1 199 ? -14.931 4.402 11.895 1.00 87.56 199 ALA A N 1
ATOM 1551 C CA . ALA A 1 199 ? -16.218 4.939 11.463 1.00 87.56 199 ALA A CA 1
ATOM 1552 C C . ALA A 1 199 ? -16.805 4.114 10.306 1.00 87.56 199 ALA A C 1
ATOM 1554 O O . ALA A 1 199 ? -17.968 3.715 10.349 1.00 87.56 199 ALA A O 1
ATOM 1555 N N . LEU A 1 200 ? -15.988 3.763 9.310 1.00 86.31 200 LEU A N 1
ATOM 1556 C CA . LEU A 1 200 ? -16.427 2.982 8.157 1.00 86.31 200 LEU A CA 1
ATOM 1557 C C . LEU A 1 200 ? -16.831 1.547 8.535 1.00 86.31 200 LEU A C 1
ATOM 1559 O O . LEU A 1 200 ? -17.855 1.050 8.059 1.00 86.31 200 LEU A O 1
ATOM 1563 N N . ILE A 1 201 ? -16.043 0.863 9.374 1.00 86.38 201 ILE A N 1
ATOM 1564 C CA . ILE A 1 201 ? -16.332 -0.520 9.798 1.00 86.38 201 ILE A CA 1
ATOM 1565 C C . ILE A 1 201 ? -17.562 -0.556 10.716 1.00 86.38 201 ILE A C 1
ATOM 1567 O O . ILE A 1 201 ? -18.424 -1.427 10.553 1.00 86.38 201 ILE A O 1
ATOM 1571 N N . SER A 1 202 ? -17.669 0.392 11.652 1.00 86.62 202 SER A N 1
ATOM 1572 C CA . SER A 1 202 ? -18.812 0.498 12.569 1.00 86.62 202 SER A CA 1
ATOM 1573 C C . SER A 1 202 ? -20.109 0.820 11.827 1.00 86.62 202 SER A C 1
ATOM 1575 O O . SER A 1 202 ? -21.112 0.148 12.065 1.00 86.62 202 SER A O 1
ATOM 1577 N N . TRP A 1 203 ? -20.075 1.746 10.860 1.00 86.44 203 TRP A N 1
ATOM 1578 C CA . TRP A 1 203 ? -21.227 2.082 10.022 1.00 86.44 203 TRP A CA 1
ATOM 1579 C C . TRP A 1 203 ? -21.742 0.865 9.249 1.00 86.44 203 TRP A C 1
ATOM 1581 O O . TRP A 1 203 ? -22.925 0.535 9.314 1.00 86.44 203 TRP A O 1
ATOM 1591 N N . ARG A 1 204 ? -20.838 0.132 8.583 1.00 84.75 204 ARG A N 1
ATOM 1592 C CA . ARG A 1 204 ? -21.175 -1.104 7.851 1.00 84.75 204 ARG A CA 1
ATOM 1593 C C . ARG A 1 204 ? -21.729 -2.210 8.749 1.00 84.75 204 ARG A C 1
ATOM 1595 O O . ARG A 1 204 ? -22.405 -3.103 8.255 1.00 84.75 204 ARG A O 1
ATOM 1602 N N . SER A 1 205 ? -21.426 -2.159 10.044 1.00 82.12 205 SER A N 1
ATOM 1603 C CA . SER A 1 205 ? -21.876 -3.135 11.041 1.00 82.12 205 SER A CA 1
ATOM 1604 C C . SER A 1 205 ? -23.069 -2.640 11.867 1.00 82.12 205 SER A C 1
ATOM 1606 O O . SER A 1 205 ? -23.417 -3.281 12.853 1.00 82.12 205 SER A O 1
ATOM 1608 N N . HIS A 1 206 ? -23.681 -1.507 11.493 1.00 83.88 206 HIS A N 1
ATOM 1609 C CA . HIS A 1 206 ? -24.789 -0.859 12.207 1.00 83.88 206 HIS A CA 1
ATOM 1610 C C . HIS A 1 206 ? -24.497 -0.518 13.685 1.00 83.88 206 HIS A C 1
ATOM 1612 O O . HIS A 1 206 ? -25.405 -0.428 14.509 1.00 83.88 206 HIS A O 1
ATOM 1618 N N . LEU A 1 207 ? -23.229 -0.271 14.029 1.00 82.75 207 LEU A N 1
ATOM 1619 C CA . LEU A 1 207 ? -22.784 0.098 15.378 1.00 82.75 207 LEU A CA 1
ATOM 1620 C C . LEU A 1 207 ? -22.839 1.622 15.574 1.00 82.75 207 LEU A C 1
ATOM 1622 O O . LEU A 1 207 ? -21.812 2.282 15.728 1.00 82.75 207 LEU A O 1
ATOM 1626 N N . SER A 1 208 ? -24.054 2.177 15.583 1.00 82.38 208 SER A N 1
ATOM 1627 C CA . SER A 1 208 ? -24.320 3.628 15.581 1.00 82.38 208 SER A CA 1
ATOM 1628 C C . SER A 1 208 ? -23.599 4.411 16.688 1.00 82.38 208 SER A C 1
ATOM 1630 O O . SER A 1 208 ? -23.112 5.515 16.443 1.00 82.38 208 SER A O 1
ATOM 1632 N N . ARG A 1 209 ? -23.472 3.826 17.889 1.00 85.62 209 ARG A N 1
ATOM 1633 C CA . ARG A 1 209 ? -22.757 4.427 19.029 1.00 85.62 209 ARG A CA 1
ATOM 1634 C C . ARG A 1 209 ? -21.275 4.657 18.722 1.00 85.62 209 ARG A C 1
ATOM 1636 O O . ARG A 1 209 ? -20.763 5.743 18.965 1.00 85.62 209 ARG A O 1
ATOM 1643 N N . ILE A 1 210 ? -20.608 3.642 18.172 1.00 81.94 210 ILE A N 1
ATOM 1644 C CA . ILE A 1 210 ? -19.177 3.690 17.842 1.00 81.94 210 ILE A CA 1
ATOM 1645 C C . ILE A 1 210 ? -18.947 4.614 16.646 1.00 81.94 210 ILE A C 1
ATOM 1647 O O . ILE A 1 210 ? -17.990 5.379 16.645 1.00 81.94 210 ILE A O 1
ATOM 1651 N N . THR A 1 211 ? -19.843 4.592 15.654 1.00 80.12 211 THR A N 1
ATOM 1652 C CA . THR A 1 211 ? -19.737 5.476 14.486 1.00 80.12 211 THR A CA 1
ATOM 1653 C C . THR A 1 211 ? -19.793 6.944 14.880 1.00 80.12 211 THR A C 1
ATOM 1655 O O . THR A 1 211 ? -18.989 7.729 14.393 1.00 80.12 211 THR A O 1
ATOM 1658 N N . ARG A 1 212 ? -20.706 7.311 15.786 1.00 80.19 212 ARG A N 1
ATOM 1659 C CA . ARG A 1 212 ? -20.801 8.685 16.287 1.00 80.19 212 ARG A CA 1
ATOM 1660 C C . ARG A 1 212 ? -19.545 9.090 17.054 1.00 80.19 212 ARG A C 1
ATOM 1662 O O . ARG A 1 212 ? -18.993 10.142 16.780 1.00 80.19 212 ARG A O 1
ATOM 1669 N N . GLN A 1 213 ? -19.068 8.221 17.942 1.00 82.88 213 GLN A N 1
ATOM 1670 C CA . GLN A 1 213 ? -17.859 8.467 18.728 1.00 82.88 213 GLN A CA 1
ATOM 1671 C C . GLN A 1 213 ? -16.594 8.601 17.863 1.00 82.88 213 GLN A C 1
ATOM 1673 O O . GLN A 1 213 ? -15.651 9.265 18.266 1.00 82.88 213 GLN A O 1
ATOM 1678 N N . ALA A 1 214 ? -16.562 7.964 16.691 1.00 76.31 214 ALA A N 1
ATOM 1679 C CA . ALA A 1 214 ? -15.453 8.064 15.747 1.00 76.31 214 ALA A CA 1
ATOM 1680 C C . ALA A 1 214 ? -15.530 9.276 14.802 1.00 76.31 214 ALA A C 1
ATOM 1682 O O . ALA A 1 214 ? -14.573 9.527 14.073 1.00 76.31 214 ALA A O 1
ATOM 1683 N N . ALA A 1 215 ? -16.670 9.973 14.764 1.00 73.12 215 ALA A N 1
ATOM 1684 C CA . ALA A 1 215 ? -16.913 11.126 13.898 1.00 73.12 215 ALA A CA 1
ATOM 1685 C C . ALA A 1 215 ? -16.796 12.479 14.627 1.00 73.12 215 ALA A C 1
ATOM 1687 O O . ALA A 1 215 ? -16.828 13.515 13.964 1.00 73.12 215 ALA A O 1
ATOM 1688 N N . GLU A 1 216 ? -16.706 12.455 15.960 1.00 64.12 216 GLU A N 1
ATOM 1689 C CA . GLU A 1 216 ? -16.430 13.605 16.838 1.00 64.12 216 GLU A CA 1
ATOM 1690 C C . GLU A 1 216 ? -14.921 13.887 16.913 1.00 64.12 216 GLU A C 1
ATOM 1692 O O . GLU A 1 216 ? -14.556 15.084 16.871 1.00 64.12 216 GLU A O 1
#